Protein AF-A0A6M3IHC0-F1 (afdb_monomer_lite)

InterPro domains:
  IPR011604 PD-(D/E)XK endonuclease-like domain superfamily [G3DSA:3.90.320.10] (6-230)

Foldseek 3Di:
DDDDDDPVVLVVVLVVLQVVVVPDCDDPFAELVCLLADVLLVLCCVPVNDDDDDSVRSVVVSVFVVVLCVVCDPADFDDWFADPRYTAGFRHQDPQATEHEGEDQDEPPDDDDVSVVLNQLQVQVRCCVVPAHADRVPRDGDVDDPQKTKYKYWYFNQCYHVVVSDGTDIDIDIDIDGPVRSVVSVVSSVVLVCLCVVPRVPDPDRDPSDDPNVVPVCLVPPPCLVPHPVNVVPPPPD

Organism: NCBI:txid1070528

pLDDT: mean 81.26, std 14.33, range [40.41, 96.56]

Secondary structure (DSSP, 8-state):
------HHHHHHHHHHHHHHHHT----SSEEHHHHSS-HHHHHHHHHH-PPPPPHHHHHHHHHHHHHHHHHHTTPPPPPPEEETTEEE--SEE-SSSEEEEEEESS-TTSPPPHHHHHHHHHHHHHHHHHH-EE-TTT--EESS--SEEEEEEEEEETT--TTTT--SEEEEEEEEEEHHHHHHHHHHHHHHHHHIIIIITT-SS-----SSGGGS--STT-TTTTT-TTGGGT----

Sequence (238 aa):
MKSIYSDELYQEVLGKMRERLNSGDRAEGIHLSDLSLCLNKYYLRNKHGEQRLGDDEVVLFGFGRTGEVWLRGSFDDAVPVQCEGIWCSVDHFGETMPWEIKVTKMSVNTPVPEHWLVQMMAYCYANWQTYGCREPESGKLTDALGDYCMFANVRMCVMGDYKKMRGITIVPEVLVFEEEEVMDNWMWLQGRKEVLLSGVLPSSVIGDFEGRASTFNQCDKCLYEGFCPASSKGMSKR

Structure (mmCIF, N/CA/C/O backbone):
data_AF-A0A6M3IHC0-F1
#
_entry.id   AF-A0A6M3IHC0-F1
#
loop_
_atom_site.group_PDB
_atom_site.id
_atom_site.type_symbol
_atom_site.label_atom_id
_atom_site.label_alt_id
_atom_site.label_comp_id
_atom_site.label_asym_id
_atom_site.label_entity_id
_atom_site.label_seq_id
_atom_site.pdbx_PDB_ins_code
_atom_site.Cartn_x
_atom_site.Cartn_y
_atom_site.Cartn_z
_atom_site.occupancy
_atom_site.B_iso_or_equiv
_atom_site.auth_seq_id
_atom_site.auth_comp_id
_atom_site.auth_asym_id
_atom_site.auth_atom_id
_atom_site.pdbx_PDB_model_num
ATOM 1 N N . MET A 1 1 ? -12.218 -36.382 -23.780 1.00 59.09 1 MET A N 1
ATOM 2 C CA . MET A 1 1 ? -12.076 -36.069 -22.342 1.00 59.09 1 MET A CA 1
ATOM 3 C C . MET A 1 1 ? -13.289 -35.242 -21.933 1.00 59.09 1 MET A C 1
ATOM 5 O O . MET A 1 1 ? -13.576 -34.280 -22.633 1.00 59.09 1 MET A O 1
ATOM 9 N N . LYS A 1 2 ? -14.055 -35.648 -20.911 1.00 76.25 2 LYS A N 1
ATOM 10 C CA . LYS A 1 2 ? -15.169 -34.844 -20.373 1.00 76.25 2 LYS A CA 1
ATOM 11 C C . LYS A 1 2 ? -14.681 -34.171 -19.091 1.00 76.25 2 LYS A C 1
ATOM 13 O O . LYS A 1 2 ? -14.222 -34.873 -18.199 1.00 76.25 2 LYS A O 1
ATOM 18 N N . SER A 1 3 ? -14.738 -32.843 -19.040 1.00 83.50 3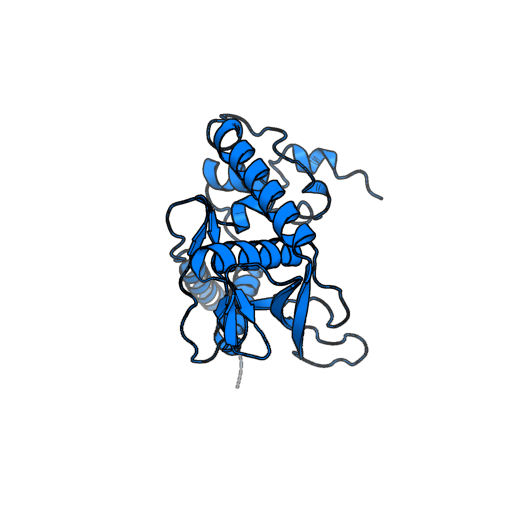 SER A N 1
ATOM 19 C CA . SER A 1 3 ? -14.511 -32.073 -17.813 1.00 83.50 3 SER A CA 1
ATOM 20 C C . SER A 1 3 ? -15.839 -31.950 -17.066 1.00 83.50 3 SER A C 1
ATOM 22 O O . SER A 1 3 ? -16.863 -31.696 -17.702 1.00 83.50 3 SER A O 1
ATOM 24 N N . ILE A 1 4 ? -15.833 -32.168 -15.752 1.00 88.94 4 ILE A N 1
ATOM 25 C CA . ILE A 1 4 ? -16.991 -31.965 -14.874 1.00 88.94 4 ILE A CA 1
ATOM 26 C C . ILE A 1 4 ? -16.558 -30.961 -13.812 1.00 88.94 4 ILE A C 1
ATOM 28 O O . ILE A 1 4 ? -15.537 -31.153 -13.155 1.00 88.94 4 ILE A O 1
ATOM 32 N N . TYR A 1 5 ? -17.325 -29.887 -13.672 1.00 90.19 5 TYR A N 1
ATOM 33 C CA . TYR A 1 5 ? -17.137 -28.922 -12.599 1.00 90.19 5 TYR A CA 1
ATOM 34 C C . TYR A 1 5 ? -17.631 -29.521 -11.270 1.00 90.19 5 TYR A C 1
ATOM 36 O O . TYR A 1 5 ? -18.682 -30.159 -11.236 1.00 90.19 5 TYR A O 1
ATOM 44 N N . SER A 1 6 ? -16.858 -29.342 -10.197 1.00 95.06 6 SER A N 1
ATOM 45 C CA . SER A 1 6 ? -17.156 -29.854 -8.855 1.00 95.06 6 SER A CA 1
ATOM 46 C C . SER A 1 6 ? -17.145 -28.696 -7.861 1.00 95.06 6 SER A C 1
ATOM 48 O O . SER A 1 6 ? -16.091 -28.113 -7.602 1.00 95.06 6 SER A O 1
ATOM 50 N N . ASP A 1 7 ? -18.315 -28.384 -7.301 1.00 93.94 7 ASP A N 1
ATOM 51 C CA . ASP A 1 7 ? -18.458 -27.361 -6.258 1.00 93.94 7 ASP A CA 1
ATOM 52 C C . ASP A 1 7 ? -17.682 -27.722 -4.989 1.00 93.94 7 ASP A C 1
ATOM 54 O O . ASP A 1 7 ? -17.071 -26.857 -4.368 1.00 93.94 7 ASP A O 1
ATOM 58 N N . GLU A 1 8 ? -17.655 -29.007 -4.628 1.00 95.62 8 GLU A N 1
ATOM 59 C CA . GLU A 1 8 ? -16.903 -29.505 -3.472 1.00 95.62 8 GLU A CA 1
ATOM 60 C C . GLU A 1 8 ? -15.404 -29.221 -3.625 1.00 95.62 8 GLU A C 1
ATOM 62 O O . GLU A 1 8 ? -14.789 -28.644 -2.727 1.00 95.62 8 GLU A O 1
ATOM 67 N N . LEU A 1 9 ? -14.831 -29.536 -4.794 1.00 93.69 9 LEU A N 1
ATOM 68 C CA . LEU A 1 9 ? -13.428 -29.245 -5.087 1.00 93.69 9 LEU A CA 1
ATOM 69 C C . LEU A 1 9 ? -13.158 -27.734 -5.127 1.00 93.69 9 LEU A C 1
ATOM 71 O O . LEU A 1 9 ? -12.123 -27.284 -4.637 1.00 93.69 9 LEU A O 1
ATOM 75 N N . TYR A 1 10 ? -14.074 -26.941 -5.691 1.00 92.44 10 TYR A N 1
ATOM 76 C CA . TYR A 1 10 ? -13.945 -25.482 -5.720 1.00 92.44 10 TYR A CA 1
ATOM 77 C C . TYR A 1 10 ? -13.881 -24.895 -4.302 1.00 92.44 10 TYR A C 1
ATOM 79 O O . TYR A 1 10 ? -12.975 -24.116 -3.995 1.00 92.44 10 TYR A O 1
ATOM 87 N N . GLN A 1 11 ? -14.779 -25.324 -3.412 1.00 94.44 11 GLN A N 1
ATOM 88 C CA . GLN A 1 11 ? -14.797 -24.884 -2.016 1.00 94.44 11 GLN A CA 1
ATOM 89 C C . GLN A 1 11 ? -13.572 -25.374 -1.230 1.00 94.44 11 GLN A C 1
ATOM 91 O O . GLN A 1 11 ? -13.034 -24.617 -0.420 1.00 94.44 11 GLN A O 1
ATOM 96 N N . GLU A 1 12 ? -13.068 -26.585 -1.500 1.00 95.06 12 GLU A N 1
ATOM 97 C CA . GLU A 1 12 ? -11.812 -27.073 -0.912 1.00 95.06 12 GLU A CA 1
ATOM 98 C C . GLU A 1 12 ? -10.621 -26.182 -1.307 1.00 95.06 12 GLU A C 1
ATOM 100 O O . GLU A 1 12 ? -9.832 -25.765 -0.453 1.00 95.06 12 GLU A O 1
ATOM 105 N N . VAL A 1 13 ? -10.494 -25.854 -2.598 1.00 92.62 13 VAL A N 1
ATOM 106 C CA . VAL A 1 13 ? -9.417 -24.991 -3.107 1.00 92.62 13 VAL A CA 1
ATOM 107 C C . VAL A 1 13 ? -9.511 -23.592 -2.500 1.00 92.62 13 VAL A C 1
ATOM 109 O O . VAL A 1 13 ? -8.505 -23.074 -2.008 1.00 92.62 13 VAL A O 1
ATOM 112 N N . LEU A 1 14 ? -10.706 -22.996 -2.465 1.00 92.62 14 LEU A N 1
ATOM 113 C CA . LEU A 1 14 ? -10.920 -21.693 -1.832 1.00 92.62 14 LEU A CA 1
ATOM 114 C C . LEU A 1 14 ? -10.614 -21.703 -0.333 1.00 92.62 14 LEU A C 1
ATOM 116 O O . LEU A 1 14 ? -10.057 -20.730 0.174 1.00 92.62 14 LEU A O 1
ATOM 120 N N . GLY A 1 15 ? -10.954 -22.783 0.375 1.00 91.94 15 GLY A N 1
ATOM 121 C CA . GLY A 1 15 ? -10.610 -22.965 1.786 1.00 91.94 15 GLY A CA 1
ATOM 122 C C . GLY A 1 15 ? -9.102 -22.862 2.012 1.00 91.94 15 GLY A C 1
ATOM 123 O O . GLY A 1 15 ? -8.652 -22.032 2.800 1.00 91.94 15 GLY A O 1
ATOM 124 N N . LYS A 1 16 ? -8.313 -23.598 1.219 1.00 91.00 16 LYS A N 1
ATOM 125 C CA . LYS A 1 16 ? -6.840 -23.552 1.279 1.00 91.00 16 LYS A CA 1
ATOM 126 C C . LYS A 1 16 ? -6.273 -22.179 0.912 1.00 91.00 16 LYS A C 1
ATOM 128 O O . LYS A 1 16 ? -5.275 -21.749 1.487 1.00 91.00 16 LYS A O 1
ATOM 133 N N . MET A 1 17 ? -6.882 -21.478 -0.048 1.00 91.38 17 MET A N 1
ATOM 134 C CA . MET A 1 17 ? -6.475 -20.109 -0.390 1.00 91.38 17 MET A CA 1
ATOM 135 C C . MET A 1 17 ? -6.744 -19.139 0.766 1.00 91.38 17 MET A C 1
ATOM 137 O O . MET A 1 17 ? -5.868 -18.344 1.098 1.00 91.38 17 MET A O 1
ATOM 141 N N . ARG A 1 18 ? -7.913 -19.230 1.413 1.00 89.25 18 ARG A N 1
ATOM 142 C CA . ARG A 1 18 ? -8.262 -18.417 2.591 1.00 89.25 18 ARG A CA 1
ATOM 143 C C . ARG A 1 18 ? -7.296 -18.637 3.746 1.00 89.25 18 ARG A C 1
ATOM 145 O O . ARG A 1 18 ? -6.820 -17.665 4.318 1.00 89.25 18 ARG A O 1
ATOM 152 N N . GLU A 1 19 ? -6.986 -19.891 4.067 1.00 87.62 19 GLU A N 1
ATOM 153 C CA . GLU A 1 19 ? -6.035 -20.231 5.133 1.00 87.62 19 GLU A CA 1
ATOM 154 C C . GLU A 1 19 ? -4.671 -19.572 4.905 1.00 87.62 19 GLU A C 1
ATOM 156 O O . GLU A 1 19 ? -4.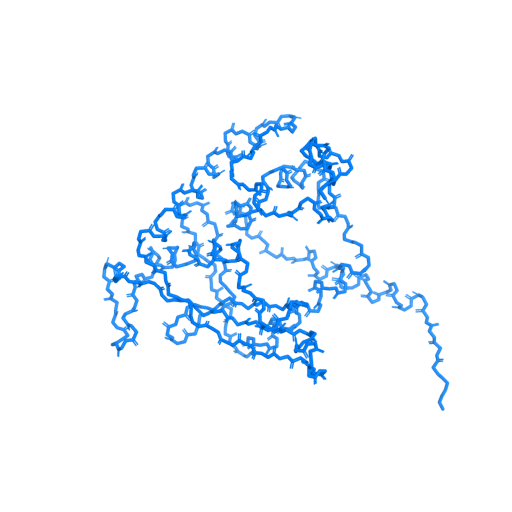136 -18.947 5.815 1.00 87.62 19 GLU A O 1
ATOM 161 N N . ARG A 1 20 ? -4.155 -19.623 3.669 1.00 84.31 20 ARG A N 1
ATOM 162 C CA . ARG A 1 20 ? -2.882 -18.984 3.298 1.00 84.31 20 ARG A CA 1
ATOM 163 C C . ARG A 1 20 ? -2.912 -17.459 3.365 1.00 84.31 20 ARG A C 1
ATOM 165 O O . ARG A 1 20 ? -1.894 -16.853 3.672 1.00 84.31 20 ARG A O 1
ATOM 172 N N . LEU A 1 21 ? -4.043 -16.835 3.036 1.00 82.94 21 LEU A N 1
ATOM 173 C CA . LEU A 1 21 ? -4.191 -15.379 3.142 1.00 82.94 21 LEU A CA 1
ATOM 174 C C . LEU A 1 21 ? -4.280 -14.929 4.606 1.00 82.94 21 LEU A C 1
ATOM 176 O O . LEU A 1 21 ? -3.773 -13.865 4.946 1.00 82.94 21 LEU A O 1
ATOM 180 N N . ASN A 1 22 ? -4.886 -15.748 5.468 1.00 75.44 22 ASN A N 1
ATOM 181 C CA . ASN A 1 22 ? -5.049 -15.450 6.890 1.00 75.44 22 ASN A CA 1
ATOM 182 C C . ASN A 1 22 ? -3.805 -15.775 7.729 1.00 75.44 22 ASN A C 1
ATOM 184 O O . ASN A 1 22 ? -3.665 -15.239 8.823 1.00 75.44 22 ASN A O 1
ATOM 188 N N . SER A 1 23 ? -2.904 -16.636 7.249 1.00 69.69 23 SER A N 1
ATOM 189 C CA . SER A 1 23 ? -1.676 -17.015 7.960 1.00 69.69 23 SER A CA 1
ATOM 190 C C . SER A 1 23 ? -0.553 -15.975 7.855 1.00 69.69 23 SER A C 1
ATOM 192 O O . SER A 1 23 ? 0.601 -16.313 8.096 1.00 69.69 23 SER A O 1
ATOM 194 N N . GLY A 1 24 ? -0.845 -14.750 7.411 1.00 62.34 24 GLY A N 1
ATOM 195 C CA . GLY A 1 24 ? 0.164 -13.707 7.266 1.00 62.34 24 GLY A CA 1
ATOM 196 C C . GLY A 1 24 ? 0.736 -13.295 8.622 1.00 62.34 24 GLY A C 1
ATOM 197 O O . GLY A 1 24 ? 0.003 -12.773 9.461 1.00 62.34 24 GLY A O 1
ATOM 198 N N . ASP A 1 25 ? 2.045 -13.490 8.801 1.00 55.38 25 ASP A N 1
ATOM 199 C CA . ASP A 1 25 ? 2.830 -13.042 9.956 1.00 55.38 25 ASP A CA 1
ATOM 200 C C . ASP A 1 25 ? 2.945 -11.517 9.961 1.00 55.38 25 ASP A C 1
ATOM 202 O O . ASP A 1 25 ? 3.967 -10.912 9.630 1.00 55.38 25 ASP A O 1
ATOM 206 N N . ARG A 1 26 ? 1.847 -10.854 10.301 1.00 69.00 26 ARG A N 1
ATOM 207 C CA . ARG A 1 26 ? 1.859 -9.422 10.526 1.00 69.00 26 ARG A CA 1
ATOM 208 C C . ARG A 1 26 ? 2.487 -9.172 11.893 1.00 69.00 26 ARG A C 1
ATOM 210 O O . ARG A 1 26 ? 1.859 -9.445 12.911 1.00 69.00 26 ARG A O 1
ATOM 217 N N . ALA A 1 27 ? 3.723 -8.670 11.904 1.00 61.06 27 ALA A N 1
ATOM 218 C CA . ALA A 1 27 ? 4.427 -8.304 13.133 1.00 61.06 27 ALA A CA 1
ATOM 219 C C . ALA A 1 27 ? 3.542 -7.450 14.060 1.00 61.06 27 ALA A C 1
ATOM 221 O O . ALA A 1 27 ? 2.764 -6.616 13.586 1.00 61.06 27 ALA A O 1
ATOM 222 N N . GLU A 1 28 ? 3.666 -7.638 15.374 1.00 79.56 28 GLU A N 1
ATOM 223 C CA . GLU A 1 28 ? 2.951 -6.813 16.350 1.00 79.56 28 GLU A CA 1
ATOM 224 C C . GLU A 1 28 ? 3.317 -5.327 16.173 1.00 79.56 28 GLU A C 1
ATOM 226 O O . GLU A 1 28 ? 4.492 -4.953 16.132 1.00 79.56 28 GLU A O 1
ATOM 231 N N . GLY A 1 29 ? 2.304 -4.462 16.063 1.00 88.69 29 GLY A N 1
ATOM 232 C CA . GLY A 1 29 ? 2.477 -3.011 15.968 1.00 88.69 29 GLY A CA 1
ATOM 233 C C . GLY A 1 29 ? 1.613 -2.348 14.896 1.00 88.69 29 GLY A C 1
ATOM 234 O O . GLY A 1 29 ? 0.745 -2.972 14.289 1.00 88.69 29 GLY A O 1
ATOM 235 N N . ILE A 1 30 ? 1.850 -1.052 14.683 1.00 93.50 30 ILE A N 1
ATOM 236 C CA . ILE A 1 30 ? 1.163 -0.244 13.668 1.00 93.50 30 ILE A CA 1
ATOM 237 C C . ILE A 1 30 ? 1.934 -0.382 12.360 1.00 93.50 30 ILE A C 1
ATOM 239 O O . ILE A 1 30 ? 3.102 -0.003 12.301 1.00 93.50 30 ILE A O 1
ATOM 243 N N . HIS A 1 31 ? 1.301 -0.900 11.311 1.00 93.75 31 HIS A N 1
ATOM 244 C CA . HIS A 1 31 ? 1.931 -0.958 9.991 1.00 93.75 31 HIS A CA 1
ATOM 245 C C . HIS A 1 31 ? 1.562 0.267 9.174 1.00 93.75 31 HIS A C 1
ATOM 247 O O . HIS A 1 31 ? 0.486 0.839 9.336 1.00 93.75 31 HIS A O 1
ATOM 253 N N . LEU A 1 32 ? 2.411 0.619 8.217 1.00 94.25 32 LEU A N 1
ATOM 254 C CA . LEU A 1 32 ? 2.159 1.716 7.291 1.00 94.25 32 LEU A CA 1
ATOM 255 C C . LEU A 1 32 ? 0.779 1.625 6.619 1.00 94.25 32 LEU A C 1
ATOM 257 O O . LEU A 1 32 ? 0.080 2.629 6.510 1.00 94.25 32 LEU A O 1
ATOM 261 N N . SER A 1 33 ? 0.361 0.425 6.209 1.00 90.50 33 SER A N 1
ATOM 262 C CA . SER A 1 33 ? -0.936 0.197 5.558 1.00 90.50 33 SER A CA 1
ATOM 263 C C . SER A 1 33 ? -2.142 0.469 6.467 1.00 90.50 33 SER A C 1
ATOM 265 O O . SER A 1 33 ? -3.247 0.680 5.968 1.00 90.50 33 SER A O 1
ATOM 267 N N . ASP A 1 34 ? -1.953 0.514 7.789 1.00 90.31 34 ASP A N 1
ATOM 268 C CA . ASP A 1 34 ? -2.989 0.954 8.729 1.00 90.31 34 ASP A CA 1
ATOM 269 C C . ASP A 1 34 ? -3.206 2.458 8.683 1.00 90.31 34 ASP A C 1
ATOM 271 O O . ASP A 1 34 ? -4.315 2.933 8.922 1.00 90.31 34 ASP A O 1
ATOM 275 N N . LEU A 1 35 ? -2.144 3.197 8.371 1.00 92.12 35 LEU A N 1
ATOM 276 C CA . LEU A 1 35 ? -2.123 4.650 8.374 1.00 92.12 35 LEU A CA 1
ATOM 277 C C . LEU A 1 35 ? -2.405 5.217 6.984 1.00 92.12 35 LEU A C 1
ATOM 279 O O . LEU A 1 35 ? -3.121 6.205 6.879 1.00 92.12 35 LEU A O 1
ATOM 283 N N . SER A 1 36 ? -1.920 4.592 5.911 1.00 89.81 36 SER A N 1
ATOM 284 C CA . SER A 1 36 ? -2.154 5.066 4.538 1.00 89.81 36 SER A CA 1
ATOM 285 C C . SER A 1 36 ? -3.580 4.805 4.030 1.00 89.81 36 SER A C 1
ATOM 287 O O . SER A 1 36 ? -3.998 5.368 3.017 1.00 89.81 36 SER A O 1
ATOM 289 N N . LEU A 1 37 ? -4.356 3.980 4.741 1.00 86.81 37 LEU A N 1
ATOM 290 C CA . LEU A 1 37 ? -5.750 3.658 4.434 1.00 86.81 37 LEU A CA 1
ATOM 291 C C . LEU A 1 37 ? -6.725 4.282 5.449 1.00 86.81 37 LEU A C 1
ATOM 293 O O . LEU A 1 37 ? -6.340 4.998 6.371 1.00 86.81 37 LEU A O 1
ATOM 297 N N . CYS A 1 38 ? -8.023 4.034 5.268 1.00 87.25 38 CYS A N 1
ATOM 298 C CA . CYS A 1 38 ? -9.098 4.505 6.142 1.00 87.25 38 CYS A CA 1
ATOM 299 C C . CYS A 1 38 ? -8.941 4.038 7.612 1.00 87.25 38 CYS A C 1
ATOM 301 O O . CYS A 1 38 ? -9.023 2.842 7.908 1.00 87.25 38 CYS A O 1
ATOM 303 N N . LEU A 1 39 ? -8.818 4.980 8.562 1.00 89.75 39 LEU A N 1
ATOM 304 C CA . LEU A 1 39 ? -8.729 4.668 10.001 1.00 89.75 39 LEU A CA 1
ATOM 305 C C . LEU A 1 39 ? -10.030 4.073 10.563 1.00 89.75 39 LEU A C 1
ATOM 307 O O . LEU A 1 39 ? -9.986 3.266 11.489 1.00 89.75 39 LEU A O 1
ATOM 311 N N . ASN A 1 40 ? -11.188 4.391 9.974 1.00 87.56 40 ASN A N 1
ATOM 312 C CA . ASN A 1 40 ? -12.447 3.726 10.324 1.00 87.56 40 ASN A CA 1
ATOM 313 C C . ASN A 1 40 ? -12.426 2.245 9.928 1.00 87.56 40 ASN A C 1
ATOM 315 O O . ASN A 1 40 ? -12.906 1.396 10.675 1.00 87.56 40 ASN A O 1
ATOM 319 N N . LYS A 1 41 ? -11.815 1.905 8.787 1.00 85.44 41 LYS A N 1
ATOM 320 C CA . LYS A 1 41 ? -11.618 0.506 8.390 1.00 85.44 41 LYS A CA 1
ATOM 321 C C . LYS A 1 41 ? -10.691 -0.213 9.370 1.00 85.44 41 LYS A C 1
ATOM 323 O O . LYS A 1 41 ? -10.988 -1.342 9.754 1.00 85.44 41 LYS A O 1
ATOM 328 N N . TYR A 1 42 ? -9.618 0.448 9.814 1.00 88.62 42 TYR A N 1
ATOM 329 C CA . TYR A 1 42 ? -8.755 -0.085 10.870 1.00 88.62 42 TYR A CA 1
ATOM 330 C C . TYR A 1 42 ? -9.544 -0.350 12.159 1.00 88.62 42 TYR A C 1
ATOM 332 O O . TYR A 1 42 ? -9.490 -1.459 12.691 1.00 88.62 42 TYR A O 1
ATOM 340 N N . TYR A 1 43 ? -10.313 0.641 12.627 1.00 89.38 43 TYR A N 1
ATOM 341 C CA . TYR A 1 43 ? -11.164 0.525 13.812 1.00 89.38 43 TYR A CA 1
ATOM 342 C C . TYR A 1 43 ? -12.073 -0.702 13.733 1.00 89.38 43 TYR A C 1
ATOM 344 O O . TYR A 1 43 ? -12.080 -1.533 14.639 1.00 89.38 43 TYR A O 1
ATOM 352 N N . LEU A 1 44 ? -12.818 -0.831 12.633 1.00 87.06 44 LEU A N 1
ATOM 353 C CA . LEU A 1 44 ? -13.812 -1.886 12.464 1.00 87.06 44 LEU A CA 1
ATOM 354 C C . LEU A 1 44 ? -13.163 -3.268 12.375 1.00 87.06 44 LEU A C 1
ATOM 356 O O . LEU A 1 44 ? -13.661 -4.192 13.014 1.00 87.06 44 LEU A O 1
ATOM 360 N N . ARG A 1 45 ? -12.020 -3.397 11.688 1.00 86.62 45 ARG A N 1
ATOM 361 C CA . ARG A 1 45 ? -11.237 -4.642 11.679 1.00 86.62 45 ARG A CA 1
ATOM 362 C C . ARG A 1 45 ? -10.752 -5.010 13.081 1.00 86.62 45 ARG A C 1
ATOM 364 O O . ARG A 1 45 ? -10.836 -6.165 13.475 1.00 86.62 45 ARG A O 1
ATOM 371 N N . ASN A 1 46 ? -10.274 -4.035 13.852 1.00 85.69 46 ASN A N 1
ATOM 372 C CA . ASN A 1 46 ? -9.786 -4.280 15.208 1.00 85.69 46 ASN A CA 1
ATOM 373 C C . ASN A 1 46 ? -10.918 -4.642 16.190 1.00 85.69 46 ASN A C 1
ATOM 375 O O . ASN A 1 46 ? -10.724 -5.464 17.078 1.00 85.69 46 ASN A O 1
ATOM 379 N N . LYS A 1 47 ? -12.108 -4.041 16.047 1.00 86.12 47 LYS A N 1
ATOM 380 C CA . LYS A 1 47 ? -13.253 -4.290 16.943 1.00 86.12 47 LYS A CA 1
ATOM 381 C C . LYS A 1 47 ? -14.060 -5.534 16.589 1.00 86.12 47 LYS A C 1
ATOM 383 O O . LYS A 1 47 ? -14.564 -6.196 17.491 1.00 86.12 47 LYS A O 1
ATOM 388 N N . HIS A 1 48 ? -14.224 -5.825 15.302 1.00 84.19 48 HIS A N 1
ATOM 389 C CA . HIS A 1 48 ? -15.112 -6.886 14.820 1.00 84.19 48 HIS A CA 1
ATOM 390 C C . HIS A 1 48 ? -14.366 -8.054 14.167 1.00 84.19 48 HIS A C 1
ATOM 392 O O . HIS A 1 48 ? -15.005 -9.009 13.731 1.00 84.19 48 HIS A O 1
ATOM 398 N N . GLY A 1 49 ? -13.034 -7.991 14.120 1.00 82.00 49 GLY A N 1
ATOM 399 C CA . GLY A 1 49 ? -12.200 -8.931 13.382 1.00 82.00 49 GLY A CA 1
ATOM 400 C C . GLY A 1 49 ? -12.147 -8.619 11.886 1.00 82.00 49 GLY A C 1
ATOM 401 O O . GLY A 1 49 ? -12.870 -7.766 11.366 1.00 82.00 49 GLY A O 1
ATOM 402 N N . GLU A 1 50 ? -11.268 -9.328 11.182 1.00 77.38 50 GLU A N 1
ATOM 403 C CA . GLU A 1 50 ? -11.225 -9.318 9.721 1.00 77.38 50 GLU A CA 1
ATOM 404 C C . GLU A 1 50 ? -12.560 -9.853 9.180 1.00 77.38 50 GLU A C 1
ATOM 406 O O . GLU A 1 50 ? -12.953 -10.987 9.469 1.00 77.38 50 GLU A O 1
ATOM 411 N N . GLN A 1 51 ? -13.283 -9.040 8.405 1.00 75.44 51 GLN A N 1
ATOM 412 C CA . GLN A 1 51 ? -14.442 -9.546 7.675 1.00 75.44 51 GLN A CA 1
ATOM 413 C C . GLN A 1 51 ? -13.986 -10.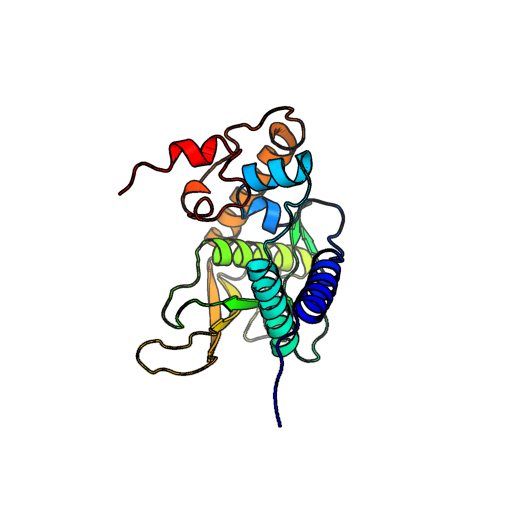640 6.714 1.00 75.44 51 GLN A C 1
ATOM 415 O O . GLN A 1 51 ? -12.956 -10.521 6.047 1.00 75.44 51 GLN A O 1
ATOM 420 N N . ARG A 1 52 ? -14.767 -11.717 6.641 1.00 79.25 52 ARG A N 1
ATOM 421 C CA . ARG A 1 52 ? -14.476 -12.826 5.737 1.00 79.25 52 ARG A CA 1
ATOM 422 C C . ARG A 1 52 ? -14.519 -12.316 4.298 1.00 79.25 52 ARG A C 1
ATOM 424 O O . ARG A 1 52 ? -15.581 -11.924 3.824 1.00 79.25 52 ARG A O 1
ATOM 431 N N . LEU A 1 53 ? -13.380 -12.391 3.611 1.00 82.31 53 LEU A N 1
ATOM 432 C CA . LEU A 1 53 ? -13.286 -12.109 2.180 1.00 82.31 53 LEU A CA 1
ATOM 433 C C . LEU A 1 53 ? -14.282 -12.976 1.400 1.00 82.31 53 LEU A C 1
ATOM 435 O O . LEU A 1 53 ? -14.372 -14.193 1.631 1.00 82.31 53 LEU A O 1
ATOM 439 N N . GLY A 1 54 ? -14.996 -12.360 0.460 1.00 87.12 54 GLY A N 1
ATOM 440 C CA . GLY A 1 54 ? -15.817 -13.068 -0.518 1.00 87.12 54 GLY A CA 1
ATOM 441 C C . GLY A 1 54 ? -14.969 -13.993 -1.396 1.00 87.12 54 GLY A C 1
ATOM 442 O O . GLY A 1 54 ? -13.756 -13.821 -1.505 1.00 87.12 54 GLY A O 1
ATOM 443 N N . ASP A 1 55 ? -15.590 -14.995 -2.019 1.00 90.19 55 ASP A N 1
ATOM 444 C CA . ASP A 1 55 ? -14.873 -15.986 -2.840 1.00 90.19 55 ASP A CA 1
ATOM 445 C C . ASP A 1 55 ? -14.066 -15.314 -3.974 1.00 90.19 55 ASP A C 1
ATOM 447 O O . ASP A 1 55 ? -12.884 -15.610 -4.154 1.00 90.19 55 ASP A O 1
ATOM 451 N N . ASP A 1 56 ? -14.651 -14.323 -4.654 1.00 86.94 56 ASP A N 1
ATOM 452 C CA . ASP A 1 56 ? -13.963 -13.536 -5.688 1.00 86.94 56 ASP A CA 1
ATOM 453 C C . ASP A 1 56 ? -12.755 -12.768 -5.139 1.00 86.94 56 ASP A C 1
ATOM 455 O O . ASP A 1 56 ? -11.711 -12.689 -5.787 1.00 86.94 56 ASP A O 1
ATOM 459 N N . GLU A 1 57 ? -12.865 -12.208 -3.935 1.00 85.81 57 GLU A N 1
ATOM 460 C CA . GLU A 1 57 ? -11.773 -11.466 -3.306 1.00 85.81 57 GLU A CA 1
ATOM 461 C C . GLU A 1 57 ? -10.623 -12.400 -2.943 1.00 85.81 57 GLU A C 1
ATOM 463 O O . GLU A 1 57 ? -9.472 -12.076 -3.220 1.00 85.81 57 GLU A O 1
ATOM 468 N N . VAL A 1 58 ? -10.918 -13.587 -2.407 1.00 89.44 58 VAL A N 1
ATOM 469 C CA . VAL A 1 58 ? -9.907 -14.616 -2.116 1.00 89.44 58 VAL A CA 1
ATOM 470 C C . VAL A 1 58 ? -9.117 -14.968 -3.372 1.00 89.44 58 VAL A C 1
ATOM 472 O O . VAL A 1 58 ? -7.886 -15.026 -3.334 1.00 89.44 58 VAL A O 1
ATOM 475 N N . VAL A 1 59 ? -9.806 -15.164 -4.499 1.00 89.38 59 VAL A N 1
ATOM 476 C CA . VAL A 1 59 ? -9.152 -15.447 -5.781 1.00 89.38 59 VAL A CA 1
ATOM 477 C C . VAL A 1 59 ? -8.281 -14.271 -6.221 1.00 89.38 59 VAL A C 1
ATOM 479 O O . VAL A 1 59 ? -7.145 -14.478 -6.647 1.00 89.38 59 VAL A O 1
ATOM 482 N N . LEU A 1 60 ? -8.772 -13.037 -6.087 1.00 86.88 60 LEU A N 1
ATOM 483 C CA . LEU A 1 60 ? -8.031 -11.839 -6.482 1.00 86.88 60 LEU A CA 1
ATOM 484 C C . LEU A 1 60 ? -6.788 -11.597 -5.628 1.00 86.88 60 LEU A C 1
ATOM 486 O O . LEU A 1 60 ? -5.718 -11.346 -6.183 1.00 86.88 60 LEU A O 1
ATOM 490 N N . PHE A 1 61 ? -6.902 -11.713 -4.306 1.00 87.25 61 PHE A N 1
ATOM 491 C CA . PHE A 1 61 ? -5.766 -11.605 -3.395 1.00 87.25 61 PHE A CA 1
ATOM 492 C C . PHE A 1 61 ? -4.752 -12.726 -3.632 1.00 87.25 61 PHE A C 1
ATOM 494 O O . PHE A 1 61 ? -3.555 -12.459 -3.718 1.00 87.25 61 PHE A O 1
ATOM 501 N N . GLY A 1 62 ? -5.215 -13.966 -3.821 1.00 90.00 62 GLY A N 1
ATOM 502 C CA . GLY A 1 62 ? -4.341 -15.096 -4.135 1.00 90.00 62 GLY A CA 1
ATOM 503 C C . GLY A 1 62 ? -3.593 -14.915 -5.458 1.00 90.00 62 GLY A C 1
ATOM 504 O O . GLY A 1 62 ? -2.395 -15.200 -5.539 1.00 90.00 62 GLY A O 1
ATOM 505 N N . PHE A 1 63 ? -4.267 -14.386 -6.483 1.00 90.00 63 PHE A N 1
ATOM 506 C CA . PHE A 1 63 ? -3.636 -14.044 -7.756 1.00 90.00 63 PHE A CA 1
ATOM 507 C C . PHE A 1 63 ? -2.595 -12.933 -7.584 1.00 90.00 63 PHE A C 1
ATOM 509 O O . PHE A 1 63 ? -1.486 -13.051 -8.103 1.00 90.00 63 PHE A O 1
ATOM 516 N N . GLY A 1 64 ? -2.926 -11.888 -6.820 1.00 89.88 64 GLY A N 1
ATOM 517 C CA . GLY A 1 64 ? -2.001 -10.801 -6.519 1.00 89.88 64 GLY A CA 1
ATOM 518 C C . GLY A 1 64 ? -0.733 -11.295 -5.829 1.00 89.88 64 GLY A C 1
ATOM 519 O O . GLY A 1 64 ? 0.365 -11.047 -6.318 1.00 89.88 64 GLY A O 1
ATOM 520 N N . ARG A 1 65 ? -0.887 -12.099 -4.772 1.00 89.06 65 ARG A N 1
ATOM 521 C CA . ARG A 1 65 ? 0.236 -12.683 -4.029 1.00 89.06 65 ARG A CA 1
ATOM 522 C C . ARG A 1 65 ? 1.093 -13.610 -4.890 1.00 89.06 65 ARG A C 1
ATOM 524 O O . ARG A 1 65 ? 2.313 -13.591 -4.799 1.00 89.06 65 ARG A O 1
ATOM 531 N N . THR A 1 66 ? 0.467 -14.414 -5.749 1.00 90.00 66 THR A N 1
ATOM 532 C CA . THR A 1 66 ? 1.199 -15.308 -6.661 1.00 90.00 66 THR A CA 1
ATOM 533 C C . THR A 1 66 ? 2.007 -14.513 -7.687 1.00 90.00 66 THR A C 1
ATOM 535 O O . THR A 1 66 ? 3.158 -14.850 -7.949 1.00 90.00 66 THR A O 1
ATOM 538 N N . GLY A 1 67 ? 1.421 -13.457 -8.259 1.00 90.62 67 GLY A N 1
ATOM 539 C CA . GLY A 1 67 ? 2.121 -12.585 -9.202 1.00 90.62 67 GLY A CA 1
ATOM 540 C C . GLY A 1 67 ? 3.278 -11.828 -8.549 1.00 90.62 67 GLY A C 1
ATOM 541 O O . GLY A 1 67 ? 4.346 -11.749 -9.145 1.00 90.62 67 GLY A O 1
ATOM 542 N N . GLU A 1 68 ? 3.102 -11.347 -7.316 1.00 90.12 68 GLU A N 1
ATOM 543 C CA . GLU A 1 68 ? 4.166 -10.726 -6.516 1.00 90.12 68 GLU A CA 1
ATOM 544 C C . GLU A 1 68 ? 5.348 -11.686 -6.313 1.00 90.12 68 GLU A C 1
ATOM 546 O O . GLU A 1 68 ? 6.468 -11.368 -6.707 1.00 90.12 68 GLU A O 1
ATOM 551 N N . VAL A 1 69 ? 5.090 -12.898 -5.803 1.00 89.12 69 VAL A N 1
ATOM 552 C CA . VAL A 1 69 ? 6.122 -13.932 -5.601 1.00 89.12 69 VAL A CA 1
ATOM 553 C C . VAL A 1 69 ? 6.824 -14.285 -6.914 1.00 89.12 69 VAL A C 1
ATOM 555 O O . VAL A 1 69 ? 8.041 -14.450 -6.941 1.00 89.12 69 VAL A O 1
ATOM 558 N N . TRP A 1 70 ? 6.078 -14.383 -8.018 1.00 89.88 70 TRP A N 1
ATOM 559 C CA . TRP A 1 70 ? 6.655 -14.682 -9.327 1.00 89.88 70 TRP A CA 1
ATOM 560 C C . TRP A 1 70 ? 7.573 -13.563 -9.838 1.00 89.88 70 TRP A C 1
ATOM 562 O O . TRP A 1 70 ? 8.661 -13.856 -10.329 1.00 89.88 70 TRP A O 1
ATOM 572 N N . LEU A 1 71 ? 7.167 -12.297 -9.699 1.00 88.75 71 LEU A N 1
ATOM 573 C CA . LEU A 1 71 ? 7.960 -11.137 -10.129 1.00 88.75 71 LEU A CA 1
ATOM 574 C C . LEU A 1 71 ? 9.197 -10.921 -9.265 1.00 88.75 71 LEU A C 1
ATOM 576 O O . LEU A 1 71 ? 10.249 -10.551 -9.780 1.00 88.75 71 LEU A O 1
ATOM 580 N N . ARG A 1 72 ? 9.075 -11.182 -7.965 1.00 86.62 72 ARG A N 1
ATOM 581 C CA . ARG A 1 72 ? 10.196 -11.162 -7.030 1.00 86.62 72 ARG A CA 1
ATOM 582 C C . ARG A 1 72 ? 11.191 -12.297 -7.290 1.00 86.62 72 ARG A C 1
ATOM 584 O O . ARG A 1 72 ? 12.345 -12.200 -6.901 1.00 86.62 72 ARG A O 1
ATOM 591 N N . GLY A 1 73 ? 10.790 -13.375 -7.961 1.00 85.56 73 GLY A N 1
ATOM 592 C CA . GLY A 1 73 ? 11.703 -14.455 -8.332 1.00 85.56 73 GLY A CA 1
ATOM 593 C C . GLY A 1 73 ? 12.403 -15.086 -7.121 1.00 85.56 73 GLY A C 1
ATOM 594 O O . GLY A 1 73 ? 11.767 -15.402 -6.120 1.00 85.56 73 GLY A O 1
ATOM 595 N N . SER A 1 74 ? 13.715 -15.304 -7.232 1.00 80.19 74 SER A N 1
ATOM 596 C CA . SER A 1 74 ? 14.552 -15.912 -6.186 1.00 80.19 74 SER A CA 1
ATOM 597 C C . SER A 1 74 ? 15.227 -14.894 -5.265 1.00 80.19 74 SER A C 1
ATOM 599 O O . SER A 1 74 ? 16.204 -15.242 -4.606 1.00 80.19 74 SER A O 1
ATOM 601 N N . PHE A 1 75 ? 14.786 -13.637 -5.275 1.00 75.31 75 PHE A N 1
ATOM 602 C CA . PHE A 1 75 ? 15.358 -12.631 -4.397 1.00 75.31 75 PHE A CA 1
ATOM 603 C C . PHE A 1 75 ? 14.901 -12.826 -2.949 1.00 75.31 75 PHE A C 1
ATOM 605 O O . PHE A 1 75 ? 13.768 -13.250 -2.702 1.00 75.31 75 PHE A O 1
ATOM 612 N N . ASP A 1 76 ? 15.783 -12.488 -2.007 1.00 77.81 76 ASP A N 1
ATOM 613 C CA . ASP A 1 76 ? 15.461 -12.505 -0.584 1.00 77.81 76 ASP A CA 1
ATOM 614 C C . ASP A 1 76 ? 14.331 -11.514 -0.272 1.00 77.81 76 ASP A C 1
ATOM 616 O O . ASP A 1 76 ? 14.213 -10.443 -0.887 1.00 77.81 76 ASP A O 1
ATOM 620 N N . ASP A 1 77 ? 13.500 -11.891 0.700 1.00 76.19 77 ASP A N 1
ATOM 621 C CA . ASP A 1 77 ? 12.489 -11.002 1.257 1.00 76.19 77 ASP A CA 1
ATOM 622 C C . ASP A 1 77 ? 13.174 -9.766 1.849 1.00 76.19 77 ASP A C 1
ATOM 624 O O . ASP A 1 77 ? 14.160 -9.863 2.587 1.00 76.19 77 ASP A O 1
ATOM 628 N N . ALA A 1 78 ? 12.633 -8.588 1.545 1.00 82.69 78 ALA A N 1
ATOM 629 C CA . ALA A 1 78 ? 13.044 -7.379 2.234 1.00 82.69 78 ALA A CA 1
ATOM 630 C C . ALA A 1 78 ? 12.716 -7.512 3.727 1.00 82.69 78 ALA A C 1
ATOM 632 O O . ALA A 1 78 ? 11.598 -7.860 4.111 1.00 82.69 78 ALA A O 1
ATOM 633 N N . VAL A 1 79 ? 13.699 -7.222 4.578 1.00 86.12 79 VAL A N 1
ATOM 634 C CA . VAL A 1 79 ? 13.494 -7.231 6.027 1.00 86.12 79 VAL A CA 1
ATOM 635 C C . VAL A 1 79 ? 12.615 -6.031 6.395 1.00 86.12 79 VAL A C 1
ATOM 637 O O . VAL A 1 79 ? 12.973 -4.903 6.047 1.00 86.12 79 VAL A O 1
ATOM 640 N N . PRO A 1 80 ? 11.481 -6.232 7.093 1.00 90.94 80 PRO A N 1
ATOM 641 C CA . PRO A 1 80 ? 10.678 -5.124 7.588 1.00 90.94 80 PRO A CA 1
ATOM 642 C C . PRO A 1 80 ? 11.497 -4.182 8.471 1.00 90.94 80 PRO A C 1
ATOM 644 O O . PRO A 1 80 ? 12.244 -4.628 9.343 1.00 90.94 80 PRO A O 1
ATOM 647 N N . VAL A 1 81 ? 11.305 -2.879 8.289 1.00 91.12 81 VAL A N 1
ATOM 648 C CA . VAL A 1 81 ? 11.940 -1.841 9.106 1.00 91.12 81 VAL A CA 1
ATOM 649 C C . VAL A 1 81 ? 10.910 -1.187 10.014 1.00 91.12 81 VAL A C 1
ATOM 651 O O . VAL A 1 81 ? 9.762 -0.973 9.619 1.00 91.12 81 VAL A O 1
ATOM 654 N N . GLN A 1 82 ? 11.317 -0.855 11.237 1.00 94.31 82 GLN A N 1
ATOM 655 C CA . GLN A 1 82 ? 10.509 -0.051 12.146 1.00 94.31 82 GLN A CA 1
ATOM 656 C C . GLN A 1 82 ? 11.107 1.350 12.230 1.00 94.31 82 GLN A C 1
ATOM 658 O O . GLN A 1 82 ? 12.217 1.525 12.725 1.00 94.31 82 GLN A O 1
ATOM 663 N N . CYS A 1 83 ? 10.354 2.350 11.784 1.00 94.38 83 CYS A N 1
ATOM 664 C CA . CYS A 1 83 ? 10.755 3.749 11.853 1.00 94.38 83 CYS A CA 1
ATOM 665 C C . CYS A 1 83 ? 9.731 4.514 12.692 1.00 94.38 83 CYS A C 1
ATOM 667 O O . CYS A 1 83 ? 8.537 4.494 12.396 1.00 94.38 83 CYS A O 1
ATOM 669 N N . GLU A 1 84 ? 10.184 5.118 13.794 1.00 95.62 84 GLU A N 1
ATOM 670 C CA . GLU A 1 84 ? 9.342 5.897 14.716 1.00 95.62 84 GLU A CA 1
ATOM 671 C C . GLU A 1 84 ? 8.054 5.161 15.148 1.00 95.62 84 GLU A C 1
ATOM 673 O O . GLU A 1 84 ? 6.978 5.748 15.281 1.00 95.62 84 GLU A O 1
ATOM 678 N N . GLY A 1 85 ? 8.143 3.845 15.360 1.00 94.94 85 GLY A N 1
ATOM 679 C CA . GLY A 1 85 ? 7.015 3.003 15.773 1.00 94.94 85 GLY A CA 1
ATOM 680 C C . GLY A 1 85 ? 6.026 2.625 14.662 1.00 94.94 85 GLY A C 1
ATOM 681 O O . GLY A 1 85 ? 4.978 2.062 14.976 1.00 94.94 85 GLY A O 1
ATOM 682 N N . ILE A 1 86 ? 6.336 2.908 13.393 1.00 96.06 86 ILE A N 1
ATOM 683 C CA . ILE A 1 86 ? 5.587 2.438 12.219 1.00 96.06 86 ILE A CA 1
ATOM 684 C C . ILE A 1 86 ? 6.391 1.325 11.541 1.00 96.06 86 ILE A C 1
ATOM 686 O O . ILE A 1 86 ? 7.561 1.512 11.205 1.00 96.06 86 ILE A O 1
ATOM 690 N N . TRP A 1 87 ? 5.764 0.166 11.338 1.00 95.50 87 TRP A N 1
ATOM 691 C CA . TRP A 1 87 ? 6.331 -0.938 10.567 1.00 95.50 87 TRP A CA 1
ATOM 692 C C . TRP A 1 87 ? 6.134 -0.713 9.068 1.00 95.50 87 TRP A C 1
ATOM 694 O O . TRP A 1 87 ? 5.008 -0.535 8.591 1.00 95.50 87 TRP A O 1
ATOM 704 N N . CYS A 1 88 ? 7.237 -0.761 8.332 1.00 93.69 88 CYS A N 1
ATOM 705 C CA . CYS A 1 88 ? 7.299 -0.623 6.886 1.00 93.69 88 CYS A CA 1
ATOM 706 C C . CYS A 1 88 ? 7.883 -1.901 6.277 1.00 93.69 88 CYS A C 1
ATOM 708 O O . CYS A 1 88 ? 8.919 -2.395 6.720 1.00 93.69 88 CYS A O 1
ATOM 710 N N . SER A 1 89 ? 7.225 -2.443 5.256 1.00 92.31 89 SER A N 1
ATOM 711 C CA . SER A 1 89 ? 7.636 -3.684 4.592 1.00 92.31 89 SER A CA 1
ATOM 712 C C . SER A 1 89 ? 7.553 -3.483 3.089 1.00 92.31 89 SER A C 1
ATOM 714 O O . SER A 1 89 ? 6.478 -3.563 2.502 1.00 92.31 89 SER A O 1
ATOM 716 N N . VAL A 1 90 ? 8.692 -3.140 2.499 1.00 91.62 90 VAL A N 1
ATOM 717 C CA . VAL A 1 90 ? 8.865 -3.100 1.044 1.00 91.62 90 VAL A CA 1
ATOM 718 C C . VAL A 1 90 ? 8.797 -4.535 0.514 1.00 91.62 90 VAL A C 1
ATOM 720 O O . VAL A 1 90 ? 9.187 -5.452 1.231 1.00 91.62 90 VAL A O 1
ATOM 723 N N . ASP A 1 91 ? 8.338 -4.753 -0.717 1.00 90.38 91 ASP A N 1
ATOM 724 C CA . ASP A 1 91 ? 8.285 -6.109 -1.281 1.00 90.38 91 ASP A CA 1
ATOM 725 C C . ASP A 1 91 ? 9.685 -6.681 -1.577 1.00 90.38 91 ASP A C 1
ATOM 727 O O . ASP A 1 91 ? 9.924 -7.880 -1.405 1.00 90.38 91 ASP A O 1
ATOM 731 N N . HIS A 1 92 ? 10.621 -5.836 -2.027 1.00 87.81 92 HIS A N 1
ATOM 732 C CA . HIS A 1 92 ? 11.993 -6.234 -2.348 1.00 87.81 92 HIS A CA 1
ATOM 733 C C . HIS A 1 92 ? 12.993 -5.057 -2.313 1.00 87.81 92 HIS A C 1
ATOM 735 O O . HIS A 1 92 ? 12.633 -3.915 -2.588 1.00 87.81 92 HIS A O 1
ATOM 741 N N . PHE A 1 93 ? 14.271 -5.332 -2.030 1.00 82.44 93 PHE A N 1
ATOM 742 C CA . PHE A 1 93 ? 15.377 -4.393 -2.259 1.00 82.44 93 PHE A CA 1
ATOM 743 C C . PHE A 1 93 ? 16.185 -4.814 -3.477 1.00 82.44 93 PHE A C 1
ATOM 745 O O . PHE A 1 93 ? 16.986 -5.746 -3.393 1.00 82.44 93 PHE A O 1
ATOM 752 N N . GLY A 1 94 ? 16.011 -4.093 -4.585 1.00 75.50 94 GLY A N 1
ATOM 753 C CA . GLY A 1 94 ? 16.915 -4.232 -5.717 1.00 75.50 94 GLY A CA 1
ATOM 754 C C . GLY A 1 94 ? 18.315 -3.716 -5.380 1.00 75.50 94 GLY A C 1
ATOM 755 O O . GLY A 1 94 ? 18.538 -3.079 -4.350 1.00 75.50 94 GLY A O 1
ATOM 756 N N . GLU A 1 95 ? 19.266 -3.934 -6.288 1.00 74.56 95 GLU A N 1
ATOM 757 C CA . GLU A 1 95 ? 20.662 -3.502 -6.101 1.00 74.56 95 GLU A CA 1
ATOM 758 C C . GLU A 1 95 ? 20.803 -1.986 -5.881 1.00 74.56 95 GLU A C 1
ATOM 760 O O . GLU A 1 95 ? 21.719 -1.537 -5.191 1.00 74.56 95 GLU A O 1
ATOM 765 N N . THR A 1 96 ? 19.896 -1.198 -6.465 1.00 69.88 96 THR A N 1
ATOM 766 C CA . THR A 1 96 ? 19.970 0.268 -6.491 1.00 69.88 96 THR A CA 1
ATOM 767 C C . THR A 1 96 ? 18.886 0.965 -5.678 1.00 69.88 96 THR A C 1
ATOM 769 O O . THR A 1 96 ? 19.109 2.083 -5.224 1.00 69.88 96 THR A O 1
ATOM 772 N N . MET A 1 97 ? 17.713 0.350 -5.498 1.00 81.44 97 MET A N 1
ATOM 773 C CA . MET A 1 97 ? 16.563 0.985 -4.845 1.00 81.44 97 MET A CA 1
ATOM 774 C C . MET A 1 97 ? 15.524 -0.044 -4.368 1.00 81.44 97 MET A C 1
ATOM 776 O O . MET A 1 97 ? 15.464 -1.146 -4.922 1.00 81.44 97 MET A O 1
ATOM 780 N N . PRO A 1 98 ? 14.684 0.303 -3.375 1.00 87.62 98 PRO A N 1
ATOM 781 C CA . PRO A 1 98 ? 13.530 -0.503 -2.970 1.00 87.62 98 PRO A CA 1
ATOM 782 C C . PRO A 1 98 ? 12.474 -0.613 -4.079 1.00 87.62 98 PRO A C 1
ATOM 784 O O . PRO A 1 98 ? 12.292 0.309 -4.881 1.00 87.62 98 PRO A O 1
ATOM 787 N N . TRP A 1 99 ? 11.798 -1.762 -4.133 1.00 89.50 99 TRP A N 1
ATOM 788 C CA . TRP A 1 99 ? 10.776 -2.111 -5.118 1.00 89.50 99 TRP A CA 1
ATOM 789 C C . TRP A 1 99 ? 9.443 -2.403 -4.427 1.00 89.50 99 TRP A C 1
ATOM 791 O O . TRP A 1 99 ? 9.383 -3.209 -3.503 1.00 89.50 99 TRP A O 1
ATOM 801 N N . GLU A 1 100 ? 8.364 -1.824 -4.944 1.00 94.12 100 GLU A N 1
ATOM 802 C CA . GLU A 1 100 ? 6.986 -2.195 -4.612 1.00 94.12 100 GLU A CA 1
ATOM 803 C C . GLU A 1 100 ? 6.357 -2.848 -5.838 1.00 94.12 100 GLU A C 1
ATOM 805 O O . GLU A 1 100 ? 6.361 -2.287 -6.940 1.00 94.12 100 GLU A O 1
ATOM 810 N N . ILE A 1 101 ? 5.798 -4.035 -5.649 1.00 94.06 101 ILE A N 1
ATOM 811 C CA . ILE A 1 101 ? 5.213 -4.853 -6.695 1.00 94.06 101 ILE A CA 1
ATOM 812 C C . ILE A 1 101 ? 3.693 -4.812 -6.560 1.00 94.06 101 ILE A C 1
ATOM 814 O O . ILE A 1 101 ? 3.099 -5.256 -5.582 1.00 94.06 101 ILE A O 1
ATOM 818 N N . LYS A 1 102 ? 3.012 -4.323 -7.599 1.00 93.88 102 LYS A N 1
ATOM 819 C CA . LYS A 1 102 ? 1.547 -4.258 -7.631 1.00 93.88 102 LYS A CA 1
ATOM 820 C C . LYS A 1 102 ? 0.989 -5.094 -8.769 1.00 93.88 102 LYS A C 1
ATOM 822 O O . LYS A 1 102 ? 1.147 -4.776 -9.946 1.00 93.88 102 LYS A O 1
ATOM 827 N N . VAL A 1 103 ? 0.239 -6.133 -8.428 1.00 92.50 103 VAL A N 1
ATOM 828 C CA . VAL A 1 103 ? -0.558 -6.888 -9.400 1.00 92.50 103 VAL A CA 1
ATOM 829 C C . VAL A 1 103 ? -1.948 -6.269 -9.482 1.00 92.50 103 VAL A C 1
ATOM 831 O O . VAL A 1 103 ? -2.662 -6.183 -8.485 1.00 92.50 103 VAL A O 1
ATOM 834 N N . THR A 1 104 ? -2.343 -5.804 -10.666 1.00 90.12 104 THR A N 1
ATOM 835 C CA . THR A 1 104 ? -3.534 -4.963 -10.816 1.00 90.12 104 THR A CA 1
ATOM 836 C C . THR A 1 104 ? -4.321 -5.242 -12.093 1.00 90.12 104 THR A C 1
ATOM 838 O O . THR A 1 104 ? -3.795 -5.682 -13.115 1.00 90.12 104 THR A O 1
ATOM 841 N N . LYS A 1 105 ? -5.623 -4.943 -12.047 1.00 86.25 105 LYS A N 1
ATOM 842 C CA . LYS A 1 105 ? -6.516 -4.916 -13.218 1.00 86.25 105 LYS A CA 1
ATOM 843 C C . LYS A 1 105 ? -6.492 -3.573 -13.956 1.00 86.25 105 LYS A C 1
ATOM 845 O O . LYS A 1 105 ? -7.173 -3.427 -14.971 1.00 86.25 105 LYS A O 1
ATOM 850 N N . MET A 1 106 ? -5.760 -2.589 -13.433 1.00 85.81 106 MET A N 1
ATOM 851 C CA . MET A 1 106 ? -5.627 -1.273 -14.049 1.00 85.81 106 MET A CA 1
ATOM 852 C C . MET A 1 106 ? -4.955 -1.373 -15.420 1.00 85.81 106 MET A C 1
ATOM 854 O O . MET A 1 106 ? -4.114 -2.242 -15.659 1.00 85.81 106 MET A O 1
ATOM 858 N N . SER A 1 107 ? -5.332 -0.457 -16.312 1.00 86.44 107 SER A N 1
ATOM 859 C CA . SER A 1 107 ? -4.662 -0.295 -17.600 1.00 86.44 107 SER A CA 1
ATOM 860 C C . SER A 1 107 ? -3.231 0.190 -17.381 1.00 86.44 107 SER A C 1
ATOM 862 O O . SER A 1 107 ? -2.968 0.955 -16.454 1.00 86.44 107 SER A O 1
ATOM 864 N N . VAL A 1 108 ? -2.324 -0.189 -18.281 1.00 85.94 108 VAL A N 1
ATOM 865 C CA . VAL A 1 108 ? -0.924 0.276 -18.273 1.00 85.94 108 VAL A CA 1
ATOM 866 C C . VAL A 1 108 ? -0.804 1.804 -18.323 1.00 85.94 108 VAL A C 1
ATOM 868 O O . VAL A 1 108 ? 0.154 2.367 -17.813 1.00 85.94 108 VAL A O 1
ATOM 871 N N . ASN A 1 109 ? -1.802 2.480 -18.903 1.00 86.31 109 ASN A N 1
ATOM 872 C CA . ASN A 1 109 ? -1.834 3.940 -19.021 1.00 86.31 109 ASN A CA 1
ATOM 873 C C . ASN A 1 109 ? -2.492 4.628 -17.817 1.00 86.31 109 ASN A C 1
ATOM 875 O O . ASN A 1 109 ? -2.594 5.852 -17.796 1.00 86.31 109 ASN A O 1
ATOM 879 N N . THR A 1 110 ? -3.020 3.871 -16.851 1.00 88.56 110 THR A N 1
ATOM 880 C CA . THR A 1 110 ? -3.589 4.475 -15.649 1.00 88.56 110 THR A CA 1
ATOM 881 C C . THR A 1 110 ? -2.442 4.987 -14.774 1.00 88.56 110 THR A C 1
ATOM 883 O O . THR A 1 110 ? -1.529 4.203 -14.495 1.00 88.56 110 THR A O 1
ATOM 886 N N . PRO A 1 111 ? -2.470 6.258 -14.330 1.00 91.12 111 PRO A N 1
ATOM 887 C CA . PRO A 1 111 ? -1.469 6.781 -13.407 1.00 91.12 111 PRO A CA 1
ATOM 888 C C . PRO A 1 111 ? -1.375 5.943 -12.132 1.00 91.12 111 PRO A C 1
ATOM 890 O O . PRO A 1 111 ? -2.340 5.278 -11.737 1.00 91.12 111 PRO A O 1
ATOM 893 N N . VAL A 1 112 ? -0.212 5.987 -11.485 1.00 90.81 112 VAL A N 1
ATOM 894 C CA . VAL A 1 112 ? -0.023 5.366 -10.172 1.00 90.81 112 VAL A CA 1
ATOM 895 C C . VAL A 1 112 ? -1.015 6.003 -9.184 1.00 90.81 112 VAL A C 1
ATOM 897 O O . VAL A 1 112 ? -1.055 7.229 -9.082 1.00 90.81 112 VAL A O 1
ATOM 900 N N . PRO A 1 113 ? -1.849 5.213 -8.482 1.00 90.06 113 PRO A N 1
ATOM 901 C CA . PRO A 1 113 ? -2.774 5.741 -7.490 1.00 90.06 113 PRO A CA 1
ATOM 902 C C . PRO A 1 113 ? -2.038 6.489 -6.380 1.00 90.06 113 PRO A C 1
ATOM 904 O O . PRO A 1 113 ? -1.042 6.001 -5.855 1.00 90.06 113 PRO A O 1
ATOM 907 N N . GLU A 1 114 ? -2.584 7.623 -5.951 1.00 89.25 114 GLU A N 1
ATOM 908 C CA . GLU A 1 114 ? -1.969 8.469 -4.921 1.00 89.25 114 GLU A CA 1
ATOM 909 C C . GLU A 1 114 ? -1.709 7.709 -3.601 1.00 89.25 114 GLU A C 1
ATOM 911 O O . GLU A 1 114 ? -0.647 7.865 -3.014 1.00 89.25 114 GLU A O 1
ATOM 916 N N . HIS A 1 115 ? -2.582 6.786 -3.176 1.00 88.62 115 HIS A N 1
ATOM 917 C CA . HIS A 1 115 ? -2.320 5.974 -1.974 1.00 88.62 115 HIS A CA 1
ATOM 918 C C . HIS A 1 115 ? -1.119 5.020 -2.122 1.00 88.62 115 HIS A C 1
ATOM 920 O O . HIS A 1 115 ? -0.517 4.643 -1.119 1.00 88.62 115 HIS A O 1
ATOM 926 N N . TRP A 1 116 ? -0.754 4.627 -3.349 1.00 92.25 116 TRP A N 1
ATOM 927 C CA . TRP A 1 116 ? 0.487 3.887 -3.598 1.00 92.25 116 TRP A CA 1
ATOM 928 C C . TRP A 1 116 ? 1.694 4.821 -3.518 1.00 92.25 116 TRP A C 1
ATOM 930 O O . TRP A 1 116 ? 2.717 4.423 -2.975 1.00 92.25 116 TRP A O 1
ATOM 940 N N . LEU A 1 117 ? 1.570 6.066 -3.994 1.00 93.69 117 LEU A N 1
ATOM 941 C CA . LEU A 1 117 ? 2.621 7.079 -3.845 1.00 93.69 117 LEU A CA 1
ATOM 942 C C . LEU A 1 117 ? 2.891 7.379 -2.364 1.00 93.69 117 LEU A C 1
ATOM 944 O O . LEU A 1 117 ? 4.039 7.331 -1.943 1.00 93.69 117 LEU A O 1
ATOM 948 N N . VAL A 1 118 ? 1.840 7.574 -1.558 1.00 93.62 118 VAL A N 1
ATOM 949 C CA . VAL A 1 118 ? 1.925 7.728 -0.089 1.00 93.62 118 VAL A CA 1
ATOM 950 C C . VAL A 1 118 ? 2.690 6.571 0.554 1.00 93.62 118 VAL A C 1
ATOM 952 O O . VAL A 1 118 ? 3.557 6.785 1.404 1.00 93.62 118 VAL A O 1
ATOM 955 N N . GLN A 1 119 ? 2.382 5.337 0.139 1.00 94.44 119 GLN A N 1
ATOM 956 C CA . GLN A 1 119 ? 3.053 4.138 0.634 1.00 94.44 119 GLN A CA 1
ATOM 957 C C . GLN A 1 119 ? 4.548 4.142 0.267 1.00 94.44 119 GLN A C 1
ATOM 959 O O . GLN A 1 119 ? 5.397 3.954 1.134 1.00 94.44 119 GLN A O 1
ATOM 964 N N . MET A 1 120 ? 4.872 4.402 -1.001 1.00 95.38 120 MET A N 1
ATOM 965 C CA . MET A 1 120 ? 6.250 4.398 -1.502 1.00 95.38 120 MET A CA 1
ATOM 966 C C . MET A 1 120 ? 7.098 5.533 -0.912 1.00 95.38 120 MET A C 1
ATOM 968 O O . MET A 1 120 ? 8.225 5.283 -0.495 1.00 95.38 120 MET A O 1
ATOM 972 N N . MET A 1 121 ? 6.555 6.746 -0.770 1.00 94.75 121 MET A N 1
ATOM 973 C CA . MET A 1 121 ? 7.237 7.860 -0.094 1.00 94.75 121 MET A CA 1
ATOM 974 C C . MET A 1 121 ? 7.569 7.522 1.365 1.00 94.75 121 MET A C 1
ATOM 976 O O . MET A 1 121 ? 8.663 7.808 1.843 1.00 94.75 121 MET A O 1
ATOM 980 N N . ALA A 1 122 ? 6.657 6.856 2.076 1.00 95.56 122 ALA A N 1
ATOM 981 C CA . ALA A 1 122 ? 6.913 6.430 3.449 1.00 95.56 122 ALA A CA 1
ATOM 982 C C . ALA A 1 122 ? 8.008 5.360 3.538 1.00 95.56 122 ALA A C 1
ATOM 984 O O . ALA A 1 122 ? 8.800 5.357 4.480 1.00 95.56 122 ALA A O 1
ATOM 985 N N . TYR A 1 123 ? 8.085 4.468 2.549 1.00 94.19 123 TYR A N 1
ATOM 986 C CA . TYR A 1 123 ? 9.190 3.525 2.436 1.00 94.19 123 TYR A CA 1
ATOM 987 C C . TYR A 1 123 ? 10.517 4.214 2.136 1.00 94.19 123 TYR A C 1
ATOM 989 O O . TYR A 1 123 ? 11.519 3.813 2.723 1.00 94.19 123 TYR A O 1
ATOM 997 N N . CYS A 1 124 ? 10.545 5.249 1.291 1.00 91.31 124 CYS A N 1
ATOM 998 C CA . CYS A 1 124 ? 11.745 6.067 1.100 1.00 91.31 124 CYS A CA 1
ATOM 999 C C . CYS A 1 124 ? 12.233 6.633 2.438 1.00 91.31 124 CYS A C 1
ATOM 1001 O O . CYS A 1 124 ? 13.382 6.405 2.809 1.00 91.31 124 CYS A O 1
ATOM 1003 N N . TYR A 1 125 ? 11.340 7.274 3.201 1.00 92.88 125 TYR A N 1
ATOM 1004 C CA . TYR A 1 125 ? 11.682 7.845 4.504 1.00 92.88 125 TYR A CA 1
ATOM 1005 C C . TYR A 1 125 ? 12.187 6.787 5.496 1.00 92.88 125 TYR A C 1
ATOM 1007 O O . TYR A 1 125 ? 13.274 6.917 6.056 1.00 92.88 125 TYR A O 1
ATOM 1015 N N . ALA A 1 126 ? 11.426 5.707 5.698 1.00 92.81 126 ALA A N 1
ATOM 1016 C CA . ALA A 1 126 ? 11.763 4.690 6.692 1.00 92.81 126 ALA A CA 1
ATOM 1017 C C . ALA A 1 126 ? 13.096 3.991 6.379 1.00 92.81 126 ALA A C 1
ATOM 1019 O O . ALA A 1 126 ? 13.886 3.716 7.285 1.00 92.81 126 ALA A O 1
ATOM 1020 N N . ASN A 1 127 ? 13.367 3.733 5.098 1.00 87.00 127 ASN A N 1
ATOM 1021 C CA . ASN A 1 127 ? 14.623 3.126 4.673 1.00 87.00 127 ASN A CA 1
ATOM 1022 C C . ASN A 1 127 ? 15.792 4.089 4.752 1.00 87.00 127 ASN A C 1
ATOM 1024 O O . ASN A 1 127 ? 16.865 3.670 5.170 1.00 87.00 127 ASN A O 1
ATOM 1028 N N . TRP A 1 128 ? 15.584 5.366 4.438 1.00 85.25 128 TRP A N 1
ATOM 1029 C CA . TRP A 1 128 ? 16.601 6.384 4.657 1.00 85.25 128 TRP A CA 1
ATOM 1030 C C . TRP A 1 128 ? 17.011 6.463 6.130 1.00 85.25 128 TRP A C 1
ATOM 1032 O O . TRP A 1 128 ? 18.196 6.380 6.437 1.00 85.25 128 TRP A O 1
ATOM 1042 N N . GLN A 1 129 ? 16.048 6.528 7.051 1.00 86.50 129 GLN A N 1
ATOM 1043 C CA . GLN A 1 129 ? 16.338 6.581 8.489 1.00 86.50 129 GLN A CA 1
ATOM 1044 C C . GLN A 1 129 ? 17.034 5.312 9.008 1.00 86.50 129 GLN A C 1
ATOM 1046 O O . GLN A 1 129 ? 17.813 5.376 9.957 1.00 86.50 129 GLN A O 1
ATOM 1051 N N . THR A 1 130 ? 16.759 4.154 8.401 1.00 84.50 130 THR A N 1
ATOM 1052 C CA . THR A 1 130 ? 17.309 2.863 8.852 1.00 84.50 130 THR A CA 1
ATOM 1053 C C . THR A 1 130 ? 18.677 2.561 8.242 1.00 84.50 130 THR A C 1
ATOM 1055 O O . THR A 1 130 ? 19.559 2.034 8.920 1.00 84.50 130 THR A O 1
ATOM 1058 N N . TYR A 1 131 ? 18.853 2.862 6.957 1.00 80.12 131 TYR A N 1
ATOM 1059 C CA . TYR A 1 131 ? 19.994 2.416 6.164 1.00 80.12 131 TYR A CA 1
ATOM 1060 C C . TYR A 1 131 ? 20.839 3.556 5.590 1.00 80.12 131 TYR A C 1
ATOM 1062 O O . TYR A 1 131 ? 21.909 3.262 5.069 1.00 80.12 131 TYR A O 1
ATOM 1070 N N . GLY A 1 132 ? 20.404 4.817 5.672 1.00 71.50 132 GLY A N 1
ATOM 1071 C CA . GLY A 1 132 ? 20.977 5.948 4.932 1.00 71.50 132 GLY A CA 1
ATOM 1072 C C . GLY A 1 132 ? 20.502 6.003 3.472 1.00 71.50 132 GLY A C 1
ATOM 1073 O O . GLY A 1 132 ? 19.822 5.097 2.986 1.00 71.50 132 GLY A O 1
ATOM 1074 N N . CYS A 1 133 ? 20.842 7.074 2.749 1.00 60.81 133 CYS A N 1
ATOM 1075 C CA . CYS A 1 133 ? 20.559 7.186 1.313 1.00 60.81 133 CYS A CA 1
ATOM 1076 C C . CYS A 1 133 ? 21.741 6.641 0.517 1.00 60.81 133 CYS A C 1
ATOM 1078 O O . CYS A 1 133 ? 22.879 6.858 0.906 1.00 60.81 133 CYS A O 1
ATOM 1080 N N . ARG A 1 134 ? 21.509 5.935 -0.594 1.00 55.97 134 ARG A N 1
ATOM 1081 C CA . ARG A 1 134 ? 22.587 5.585 -1.529 1.00 55.97 134 ARG A CA 1
ATOM 1082 C C . ARG A 1 134 ? 22.493 6.462 -2.764 1.00 55.97 134 ARG A C 1
ATOM 1084 O O . ARG A 1 134 ? 21.440 6.521 -3.390 1.00 55.97 134 ARG A O 1
ATOM 1091 N N . GLU A 1 135 ? 23.593 7.108 -3.127 1.00 55.03 135 GLU A N 1
ATOM 1092 C CA . GLU A 1 135 ? 23.690 7.826 -4.397 1.00 55.03 135 GLU A CA 1
ATOM 1093 C C . GLU A 1 135 ? 23.489 6.850 -5.572 1.00 55.03 135 GLU A C 1
ATOM 1095 O O . GLU A 1 135 ? 24.204 5.843 -5.640 1.00 55.03 135 GLU A O 1
ATOM 1100 N N . PRO A 1 136 ? 22.583 7.137 -6.526 1.00 51.28 136 PRO A N 1
ATOM 1101 C CA . PRO A 1 136 ? 22.289 6.233 -7.641 1.00 51.28 136 PRO A CA 1
ATOM 1102 C C . PRO A 1 136 ? 23.507 5.915 -8.517 1.00 51.28 136 PRO A C 1
ATOM 1104 O O . PRO A 1 136 ? 23.632 4.808 -9.034 1.00 51.28 136 PRO A O 1
ATOM 1107 N N . GLU A 1 137 ? 24.410 6.884 -8.684 1.00 54.00 137 GLU A N 1
ATOM 1108 C CA . GLU A 1 137 ? 25.572 6.769 -9.572 1.00 54.00 137 GLU A CA 1
ATOM 1109 C C . GLU A 1 137 ? 26.790 6.140 -8.888 1.00 54.00 137 GLU A C 1
ATOM 1111 O O . GLU A 1 137 ? 27.587 5.461 -9.535 1.00 54.00 137 GLU A O 1
ATOM 1116 N N . SER A 1 138 ? 26.955 6.366 -7.581 1.00 56.62 138 SER A N 1
ATOM 1117 C CA . SER A 1 138 ? 28.168 5.988 -6.849 1.00 56.62 138 SER A CA 1
ATOM 1118 C C . SER A 1 138 ? 27.960 4.825 -5.876 1.00 56.62 138 SER A C 1
ATOM 1120 O O . SER A 1 138 ? 28.937 4.235 -5.408 1.00 56.62 138 SER A O 1
ATOM 1122 N N . GLY A 1 139 ? 26.705 4.506 -5.539 1.00 54.75 139 GLY A N 1
ATOM 1123 C CA . GLY A 1 139 ? 26.339 3.530 -4.514 1.00 54.75 139 GLY A CA 1
ATOM 1124 C C . GLY A 1 139 ? 26.789 3.909 -3.099 1.00 54.75 139 GLY A C 1
ATOM 1125 O O . GLY A 1 139 ? 26.646 3.095 -2.182 1.00 54.75 139 GLY A O 1
ATOM 1126 N N . LYS A 1 140 ? 27.358 5.109 -2.903 1.00 52.91 140 LYS A N 1
ATOM 1127 C CA . LYS A 1 140 ? 27.842 5.576 -1.603 1.00 52.91 140 LYS A CA 1
ATOM 1128 C C . LYS A 1 140 ? 26.679 5.975 -0.713 1.00 52.91 140 LYS A C 1
ATOM 1130 O O . LYS A 1 140 ? 25.721 6.581 -1.178 1.00 52.91 140 LYS A O 1
ATOM 1135 N N . LEU A 1 141 ? 26.818 5.649 0.568 1.00 49.91 141 LEU A N 1
ATOM 1136 C CA . LEU A 1 141 ? 25.919 6.109 1.615 1.00 49.91 141 LEU A CA 1
ATOM 1137 C C . LEU A 1 141 ? 26.103 7.615 1.831 1.00 49.91 141 LEU A C 1
ATOM 1139 O O . LEU A 1 141 ? 27.227 8.064 2.058 1.00 49.91 141 LEU A O 1
ATOM 1143 N N . THR A 1 142 ? 25.016 8.371 1.753 1.00 50.19 142 THR A N 1
ATOM 1144 C CA . THR A 1 142 ? 24.941 9.787 2.096 1.00 50.19 142 THR A CA 1
ATOM 1145 C C . THR A 1 142 ? 24.114 9.960 3.364 1.00 50.19 142 THR A C 1
ATOM 1147 O O . THR A 1 142 ? 23.073 9.323 3.546 1.00 50.19 142 THR A O 1
ATOM 1150 N N . ASP A 1 143 ? 24.587 10.851 4.235 1.00 50.31 143 ASP A N 1
ATOM 1151 C CA . ASP A 1 143 ? 23.928 11.191 5.504 1.00 50.31 143 ASP A CA 1
ATOM 1152 C C . ASP A 1 143 ? 22.721 12.130 5.308 1.00 50.31 143 ASP A C 1
ATOM 1154 O O . ASP A 1 143 ? 21.921 12.321 6.220 1.00 50.31 143 ASP A O 1
ATOM 1158 N N . ALA A 1 144 ? 22.575 12.705 4.114 1.00 50.75 144 ALA A N 1
ATOM 1159 C CA . ALA A 1 144 ? 21.413 13.478 3.700 1.00 50.75 144 ALA A CA 1
ATOM 1160 C C . ALA A 1 144 ? 20.557 12.643 2.743 1.00 50.75 144 ALA A C 1
ATOM 1162 O O . ALA A 1 144 ? 21.105 11.877 1.936 1.00 50.75 144 ALA A O 1
ATOM 1163 N N . LEU A 1 145 ? 19.232 12.828 2.800 1.00 51.00 145 LEU A N 1
ATOM 1164 C CA . LEU A 1 145 ? 18.411 12.598 1.620 1.00 51.00 145 LEU A CA 1
ATOM 1165 C C . LEU A 1 145 ? 19.070 13.469 0.550 1.00 51.00 145 LEU A C 1
ATOM 1167 O O . LEU A 1 145 ? 19.288 14.655 0.783 1.00 51.00 145 LEU A O 1
ATOM 1171 N N . GLY A 1 146 ? 19.502 12.901 -0.575 1.00 54.88 146 GLY A N 1
ATOM 1172 C CA . GLY A 1 146 ? 19.828 13.771 -1.705 1.00 54.88 146 GLY A CA 1
ATOM 1173 C C . GLY A 1 146 ? 18.601 14.628 -2.043 1.00 54.88 146 GLY A C 1
ATOM 1174 O O . GLY A 1 146 ? 17.514 14.378 -1.523 1.00 54.88 146 GLY A O 1
ATOM 1175 N N . ASP A 1 147 ? 18.727 15.563 -2.983 1.00 52.12 147 ASP A N 1
ATOM 1176 C CA . ASP A 1 147 ? 17.585 16.384 -3.431 1.00 52.12 147 ASP A CA 1
ATOM 1177 C C . ASP A 1 147 ? 16.347 15.537 -3.831 1.00 52.12 147 ASP A C 1
ATOM 1179 O O . ASP A 1 147 ? 15.226 16.043 -3.886 1.00 52.12 147 ASP A O 1
ATOM 1183 N N . TYR A 1 148 ? 16.544 14.231 -4.084 1.00 54.56 148 TYR A N 1
ATOM 1184 C CA . TYR A 1 148 ? 15.506 13.286 -4.461 1.00 54.56 148 TYR A CA 1
ATOM 1185 C C . TYR A 1 148 ? 15.645 11.895 -3.818 1.00 54.56 148 TYR A C 1
ATOM 1187 O O . TYR A 1 148 ? 16.745 11.393 -3.573 1.00 54.56 148 TYR A O 1
ATOM 1195 N N . CYS A 1 149 ? 14.506 11.214 -3.671 1.00 71.00 149 CYS A N 1
ATOM 1196 C CA . CYS A 1 149 ? 14.390 9.794 -3.343 1.00 71.00 149 CYS A CA 1
ATOM 1197 C C . CYS A 1 149 ? 13.874 8.986 -4.534 1.00 71.00 149 CYS A C 1
ATOM 1199 O O . CYS A 1 149 ? 12.862 9.343 -5.135 1.00 71.00 149 CYS A O 1
ATOM 1201 N N . MET A 1 150 ? 14.527 7.861 -4.835 1.00 75.38 150 MET A N 1
ATOM 1202 C CA . MET A 1 150 ? 14.133 6.967 -5.927 1.00 75.38 150 MET A CA 1
ATOM 1203 C C . MET A 1 150 ? 13.460 5.702 -5.404 1.00 75.38 150 MET A C 1
ATOM 1205 O O . MET A 1 150 ? 13.938 5.075 -4.458 1.00 75.38 150 MET A O 1
ATOM 1209 N N . PHE A 1 151 ? 12.379 5.297 -6.063 1.00 82.00 151 PHE A N 1
ATOM 1210 C CA . PHE A 1 151 ? 11.628 4.099 -5.711 1.00 82.00 151 PHE A CA 1
ATOM 1211 C C . PHE A 1 151 ? 11.149 3.379 -6.975 1.00 82.00 151 PHE A C 1
ATOM 1213 O O . PHE A 1 151 ? 10.590 4.010 -7.874 1.00 82.00 151 PHE A O 1
ATOM 1220 N N . ALA A 1 152 ? 11.337 2.061 -7.062 1.00 82.69 152 ALA A N 1
ATOM 1221 C CA . ALA A 1 152 ? 10.845 1.293 -8.202 1.00 82.69 152 ALA A CA 1
ATOM 1222 C C . ALA A 1 152 ? 9.414 0.800 -7.951 1.00 82.69 152 ALA A C 1
ATOM 1224 O O . ALA A 1 152 ? 9.139 0.064 -7.007 1.00 82.69 152 ALA A O 1
ATOM 1225 N N . ASN A 1 153 ? 8.499 1.161 -8.841 1.00 86.50 153 ASN A N 1
ATOM 1226 C CA . ASN A 1 153 ? 7.145 0.631 -8.898 1.00 86.50 153 ASN A CA 1
ATOM 1227 C C . ASN A 1 153 ? 7.067 -0.402 -10.029 1.00 86.50 153 ASN A C 1
ATOM 1229 O O . ASN A 1 153 ? 7.224 -0.062 -11.203 1.00 86.50 153 ASN A O 1
ATOM 1233 N N . VAL A 1 154 ? 6.812 -1.665 -9.693 1.00 85.88 154 VAL A N 1
ATOM 1234 C CA . VAL A 1 154 ? 6.687 -2.753 -10.670 1.00 85.88 154 VAL A CA 1
ATOM 1235 C C . VAL A 1 154 ? 5.231 -3.188 -10.743 1.00 85.88 154 VAL A C 1
ATOM 1237 O O . VAL A 1 154 ? 4.715 -3.866 -9.856 1.00 85.88 154 VAL A O 1
ATOM 1240 N N . ARG A 1 155 ? 4.542 -2.815 -11.824 1.00 88.31 155 ARG A N 1
ATOM 1241 C CA . ARG A 1 155 ? 3.122 -3.143 -12.005 1.00 88.31 155 ARG A CA 1
ATOM 1242 C C . ARG A 1 155 ? 2.936 -4.304 -12.962 1.00 88.31 155 ARG A C 1
ATOM 1244 O O . ARG A 1 155 ? 3.389 -4.249 -14.099 1.00 88.31 155 ARG A O 1
ATOM 1251 N N . MET A 1 156 ? 2.183 -5.316 -12.549 1.00 86.44 156 MET A N 1
ATOM 1252 C CA . MET A 1 156 ? 1.672 -6.351 -13.444 1.00 86.44 156 MET A CA 1
ATOM 1253 C C . MET A 1 156 ? 0.202 -6.082 -13.756 1.00 86.44 156 MET A C 1
ATOM 1255 O O . MET A 1 156 ? -0.693 -6.373 -12.961 1.00 86.44 156 MET A O 1
ATOM 1259 N N . CYS A 1 157 ? -0.039 -5.521 -14.937 1.00 83.19 157 CYS A N 1
ATOM 1260 C CA . CYS A 1 157 ? -1.357 -5.189 -15.461 1.00 83.19 157 CYS A CA 1
ATOM 1261 C C . CYS A 1 157 ? -1.965 -6.411 -16.158 1.00 83.19 157 CYS A C 1
ATOM 1263 O O . CYS A 1 157 ? -1.633 -6.722 -17.304 1.00 83.19 157 CYS A O 1
ATOM 1265 N N . VAL A 1 158 ? -2.883 -7.098 -15.476 1.00 76.94 158 VAL A N 1
ATOM 1266 C CA . VAL A 1 158 ? -3.495 -8.359 -15.942 1.00 76.94 158 VAL A CA 1
ATOM 1267 C C . VAL A 1 158 ? -4.398 -8.155 -17.157 1.00 76.94 158 VAL A C 1
ATOM 1269 O O . VAL A 1 158 ? -4.508 -9.033 -18.006 1.00 76.94 158 VAL A O 1
ATOM 1272 N N . MET A 1 159 ? -5.015 -6.978 -17.258 1.00 66.44 159 MET A N 1
ATOM 1273 C CA . MET A 1 159 ? -5.901 -6.610 -18.367 1.00 66.44 159 MET A CA 1
ATOM 1274 C C . MET A 1 159 ? -5.161 -5.916 -19.529 1.00 66.44 159 MET A C 1
ATOM 1276 O O . MET A 1 159 ? -5.797 -5.540 -20.512 1.00 66.44 159 MET A O 1
ATOM 1280 N N . GLY A 1 160 ? -3.835 -5.740 -19.420 1.00 59.72 160 GLY A N 1
ATOM 1281 C CA . GLY A 1 160 ? -2.984 -5.135 -20.448 1.00 59.72 160 GLY A CA 1
ATOM 1282 C C . GLY A 1 160 ? -3.467 -3.768 -20.956 1.00 59.72 160 GLY A C 1
ATOM 1283 O O . GLY A 1 160 ? -4.027 -2.955 -20.218 1.00 59.72 160 GLY A O 1
ATOM 1284 N N . ASP A 1 161 ? -3.222 -3.497 -22.241 1.00 58.47 161 ASP A N 1
ATOM 1285 C CA . ASP A 1 161 ? -3.808 -2.364 -22.966 1.00 58.47 161 ASP A CA 1
ATOM 1286 C C . ASP A 1 161 ? -5.122 -2.821 -23.618 1.00 58.47 161 ASP A C 1
ATOM 1288 O O . ASP A 1 161 ? -5.101 -3.534 -24.628 1.00 58.47 161 ASP A O 1
ATOM 1292 N N . TYR A 1 162 ? -6.263 -2.393 -23.061 1.00 52.72 162 TYR A N 1
ATOM 1293 C CA . TYR A 1 162 ? -7.606 -2.709 -23.571 1.00 52.72 162 TYR A CA 1
ATOM 1294 C C . TYR A 1 162 ? -7.779 -2.388 -25.062 1.00 52.72 162 TYR A C 1
ATOM 1296 O O . TYR A 1 162 ? -8.551 -3.057 -25.745 1.00 52.72 162 TYR A O 1
ATOM 1304 N N . LYS A 1 163 ? -7.046 -1.402 -25.601 1.00 54.06 163 LYS A N 1
ATOM 1305 C CA . LYS A 1 163 ? -7.116 -1.056 -27.029 1.00 54.06 163 LYS A CA 1
ATOM 1306 C C . LYS A 1 163 ? -6.360 -2.040 -27.918 1.00 54.06 163 LYS A C 1
ATOM 1308 O O . LYS A 1 163 ? -6.616 -2.091 -29.116 1.00 54.06 163 LYS A O 1
ATOM 1313 N N . LYS A 1 164 ? -5.419 -2.802 -27.356 1.00 57.88 164 LYS A N 1
ATOM 1314 C CA . LYS A 1 164 ? -4.548 -3.725 -28.098 1.00 57.88 164 LYS A CA 1
ATOM 1315 C C . LYS A 1 164 ? -4.819 -5.199 -27.790 1.00 57.88 164 LYS A C 1
ATOM 1317 O O . LYS A 1 164 ? -4.112 -6.035 -28.344 1.00 57.88 164 LYS A O 1
ATOM 1322 N N . MET A 1 165 ? -5.783 -5.511 -26.911 1.00 50.84 165 MET A N 1
ATOM 1323 C CA . MET A 1 165 ? -6.054 -6.868 -26.398 1.00 50.84 165 MET A CA 1
ATOM 1324 C C . MET A 1 165 ? -4.772 -7.628 -26.023 1.00 50.84 165 MET A C 1
ATOM 1326 O O . MET A 1 165 ? -4.631 -8.823 -26.281 1.00 50.84 165 MET A O 1
ATOM 1330 N N . ARG A 1 166 ? -3.786 -6.915 -25.470 1.00 56.81 166 ARG A N 1
ATOM 1331 C CA . ARG A 1 166 ? -2.547 -7.545 -25.014 1.00 56.81 166 ARG A CA 1
ATOM 1332 C C . ARG A 1 166 ? -2.820 -8.200 -23.667 1.00 56.81 166 ARG A C 1
ATOM 1334 O O . ARG A 1 166 ? -3.552 -7.635 -22.861 1.00 56.81 166 ARG A O 1
ATOM 1341 N N . GLY A 1 167 ? -2.258 -9.390 -23.461 1.00 76.31 167 GLY A N 1
ATOM 1342 C CA . GLY A 1 167 ? -2.331 -10.104 -22.188 1.00 76.31 167 GLY A CA 1
ATOM 1343 C C . GLY A 1 167 ? -1.603 -9.370 -21.056 1.00 76.31 167 GLY A C 1
ATOM 1344 O O . GLY A 1 167 ? -1.387 -8.158 -21.100 1.00 76.31 167 GLY A O 1
ATOM 1345 N N . ILE A 1 168 ? -1.198 -10.125 -20.039 1.00 84.00 168 ILE A N 1
ATOM 1346 C CA . ILE A 1 168 ? -0.476 -9.608 -18.872 1.00 84.00 168 ILE A CA 1
ATOM 1347 C C . ILE A 1 168 ? 0.723 -8.754 -19.326 1.00 84.00 168 ILE A C 1
ATOM 1349 O O . ILE A 1 168 ? 1.549 -9.210 -20.115 1.00 84.00 168 ILE A O 1
ATOM 1353 N N . THR A 1 169 ? 0.806 -7.510 -18.849 1.00 89.00 169 THR A N 1
ATOM 1354 C CA . THR A 1 169 ? 1.908 -6.579 -19.152 1.00 89.00 169 THR A CA 1
ATOM 1355 C C . THR A 1 169 ? 2.610 -6.167 -17.864 1.00 89.00 169 THR A C 1
ATOM 1357 O O . THR A 1 169 ? 1.940 -5.803 -16.901 1.00 89.00 169 THR A O 1
ATOM 1360 N N . ILE A 1 170 ? 3.944 -6.208 -17.854 1.00 90.06 170 ILE A N 1
ATOM 1361 C CA . ILE A 1 170 ? 4.767 -5.704 -16.747 1.00 90.06 170 ILE A CA 1
ATOM 1362 C C . ILE A 1 170 ? 5.215 -4.283 -17.094 1.00 90.06 170 ILE A C 1
ATOM 1364 O O . ILE A 1 170 ? 5.727 -4.046 -18.188 1.00 90.06 170 ILE A O 1
ATOM 1368 N N . VAL A 1 171 ? 5.006 -3.351 -16.171 1.00 91.25 171 VAL A N 1
ATOM 1369 C CA . VAL A 1 171 ? 5.358 -1.936 -16.294 1.00 91.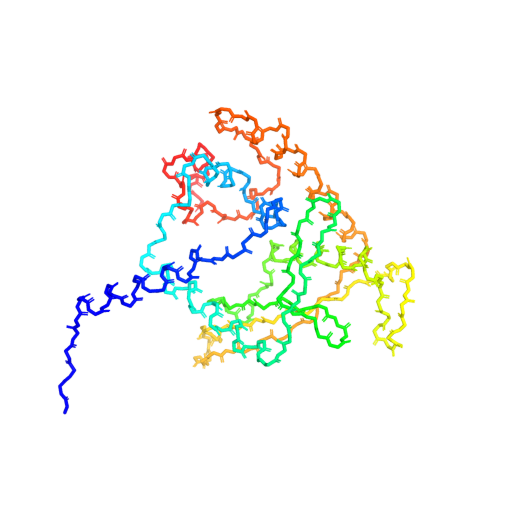25 171 VAL A CA 1
ATOM 1370 C C . VAL A 1 171 ? 6.297 -1.583 -15.138 1.00 91.25 171 VAL A C 1
ATOM 1372 O O . VAL A 1 171 ? 5.819 -1.387 -14.019 1.00 91.25 171 VAL A O 1
ATOM 1375 N N . PRO A 1 172 ? 7.620 -1.559 -15.373 1.00 91.88 172 PRO A N 1
ATOM 1376 C CA . PRO A 1 172 ? 8.573 -1.021 -14.415 1.00 91.88 172 PRO A CA 1
ATOM 1377 C C . PRO A 1 172 ? 8.639 0.504 -14.555 1.00 91.88 172 PRO A C 1
ATOM 1379 O O . PRO A 1 172 ? 8.845 1.028 -15.650 1.00 91.88 172 PRO A O 1
ATOM 1382 N N . GLU A 1 173 ? 8.476 1.215 -13.447 1.00 90.69 173 GLU A N 1
ATOM 1383 C CA . GLU A 1 173 ? 8.586 2.671 -13.366 1.00 90.69 173 GLU A CA 1
ATOM 1384 C C . GLU A 1 173 ? 9.508 3.046 -12.215 1.00 90.69 173 GLU A C 1
ATOM 1386 O O . GLU A 1 173 ? 9.406 2.493 -11.124 1.00 90.69 173 GLU A O 1
ATOM 1391 N N . VAL A 1 174 ? 10.392 4.009 -12.454 1.00 89.25 174 VAL A N 1
ATOM 1392 C CA . VAL A 1 174 ? 11.169 4.647 -11.394 1.00 89.25 174 VAL A CA 1
ATOM 1393 C C . VAL A 1 174 ? 10.453 5.933 -11.026 1.00 89.25 174 VAL A C 1
ATOM 1395 O O . VAL A 1 174 ? 10.252 6.801 -11.876 1.00 89.25 174 VAL A O 1
ATOM 1398 N N . LEU A 1 175 ? 10.044 6.030 -9.769 1.00 90.19 175 LEU A N 1
ATOM 1399 C CA . LEU A 1 175 ? 9.456 7.224 -9.191 1.00 90.19 175 LEU A CA 1
ATOM 1400 C C . LEU A 1 175 ? 10.550 8.011 -8.483 1.00 90.19 175 LEU A C 1
ATOM 1402 O O . LEU A 1 175 ? 11.404 7.429 -7.814 1.00 90.19 175 LEU A O 1
ATOM 1406 N N . VAL A 1 176 ? 10.511 9.325 -8.663 1.00 88.50 176 VAL A N 1
ATOM 1407 C CA . VAL A 1 176 ? 11.433 10.273 -8.047 1.00 88.50 176 VAL A CA 1
ATOM 1408 C C . VAL A 1 176 ? 10.581 11.224 -7.222 1.00 88.50 176 VAL A C 1
ATOM 1410 O O . VAL A 1 176 ? 9.666 11.835 -7.770 1.00 88.50 176 VAL A O 1
ATOM 1413 N N . PHE A 1 177 ? 10.854 11.289 -5.925 1.00 89.44 177 PHE A N 1
ATOM 1414 C CA . PHE A 1 177 ? 10.155 12.150 -4.975 1.00 89.44 177 PHE A CA 1
ATOM 1415 C C . PHE A 1 177 ? 11.116 13.208 -4.457 1.00 89.44 177 PHE A C 1
ATOM 1417 O O . PHE A 1 177 ? 12.266 12.879 -4.155 1.00 89.44 177 PHE A O 1
ATOM 1424 N N . GLU A 1 178 ? 10.655 14.447 -4.341 1.00 89.38 178 GLU A N 1
ATOM 1425 C CA . GLU A 1 178 ? 11.429 15.504 -3.689 1.00 89.38 178 GLU A CA 1
ATOM 1426 C C . GLU A 1 178 ? 11.500 15.250 -2.175 1.00 89.38 178 GLU A C 1
ATOM 1428 O O . GLU A 1 178 ? 10.604 14.634 -1.589 1.00 89.38 178 GLU A O 1
ATOM 1433 N N . GLU A 1 179 ? 12.568 15.721 -1.524 1.00 87.44 179 GLU A N 1
ATOM 1434 C CA . GLU A 1 179 ? 12.718 15.588 -0.067 1.00 87.44 179 GLU A CA 1
ATOM 1435 C C . GLU A 1 179 ? 11.505 16.153 0.685 1.00 87.44 179 GLU A C 1
ATOM 1437 O O . GLU A 1 179 ? 10.968 15.490 1.574 1.00 87.44 179 GLU A O 1
ATOM 1442 N N . GLU A 1 180 ? 11.028 17.337 0.292 1.00 92.00 180 GLU A N 1
ATOM 1443 C CA . GLU A 1 180 ? 9.871 17.990 0.912 1.00 92.00 180 GLU A CA 1
ATOM 1444 C C . GLU A 1 180 ? 8.611 17.112 0.832 1.00 92.00 180 GLU A C 1
ATOM 1446 O O . GLU A 1 180 ? 7.930 16.935 1.840 1.00 92.00 180 GLU A O 1
ATOM 1451 N N . GLU A 1 181 ? 8.349 16.465 -0.310 1.00 93.38 181 GLU A N 1
ATOM 1452 C CA . GLU A 1 181 ? 7.200 15.562 -0.478 1.00 93.38 181 GLU A CA 1
ATOM 1453 C C . GLU A 1 181 ? 7.282 14.345 0.453 1.00 93.38 181 GLU A C 1
ATOM 1455 O O . GLU A 1 181 ? 6.290 13.950 1.076 1.00 93.38 181 GLU A O 1
ATOM 1460 N N . VAL A 1 182 ? 8.475 13.751 0.565 1.00 93.19 182 VAL A N 1
ATOM 1461 C CA . VAL A 1 182 ? 8.724 12.597 1.439 1.00 93.19 182 VAL A CA 1
ATOM 1462 C C . VAL A 1 182 ? 8.510 12.981 2.904 1.00 93.19 182 VAL A C 1
ATOM 1464 O O . VAL A 1 182 ? 7.847 12.245 3.644 1.00 93.19 182 VAL A O 1
ATOM 1467 N N . MET A 1 183 ? 9.029 14.140 3.313 1.00 94.00 183 MET A N 1
ATOM 1468 C CA . MET A 1 183 ? 8.903 14.659 4.673 1.00 94.00 183 MET A CA 1
ATOM 1469 C C . MET A 1 183 ? 7.454 15.013 5.018 1.00 94.00 183 MET A C 1
ATOM 1471 O O . MET A 1 183 ? 6.952 14.578 6.057 1.00 94.00 183 MET A O 1
ATOM 1475 N N . ASP A 1 184 ? 6.751 15.723 4.137 1.00 94.94 184 ASP A N 1
ATOM 1476 C CA . ASP A 1 184 ? 5.342 16.083 4.313 1.00 94.94 184 ASP A CA 1
ATOM 1477 C C . ASP A 1 184 ? 4.454 14.841 4.431 1.00 94.94 184 ASP A C 1
ATOM 1479 O O . ASP A 1 184 ? 3.595 14.750 5.318 1.00 94.94 184 ASP A O 1
ATOM 1483 N N . ASN A 1 185 ? 4.690 13.842 3.575 1.00 95.31 185 ASN A N 1
ATOM 1484 C CA . ASN A 1 185 ? 3.993 12.563 3.638 1.00 95.31 185 ASN A CA 1
ATOM 1485 C C . ASN A 1 185 ? 4.243 11.845 4.973 1.00 95.31 185 ASN A C 1
ATOM 1487 O O . ASN A 1 185 ? 3.306 11.319 5.581 1.00 95.31 185 ASN A O 1
ATOM 1491 N N . TRP A 1 186 ? 5.487 11.840 5.458 1.00 96.38 186 TRP A N 1
ATOM 1492 C CA . TRP A 1 186 ? 5.819 11.215 6.734 1.00 96.38 186 TRP A CA 1
ATOM 1493 C C . TRP A 1 186 ? 5.185 11.941 7.928 1.00 96.38 186 TRP A C 1
ATOM 1495 O O . TRP A 1 186 ? 4.589 11.296 8.793 1.00 96.38 186 TRP A O 1
ATOM 1505 N N . MET A 1 187 ? 5.217 13.276 7.953 1.00 96.19 187 MET A N 1
ATOM 1506 C CA . MET A 1 187 ? 4.551 14.075 8.990 1.00 96.19 187 MET A CA 1
ATOM 1507 C C . MET A 1 187 ? 3.040 13.835 9.011 1.00 96.19 187 MET A C 1
ATOM 1509 O O . MET A 1 187 ? 2.438 13.690 10.079 1.00 96.19 187 MET A O 1
ATOM 1513 N N . TRP A 1 188 ? 2.417 13.706 7.838 1.00 94.25 188 TRP A N 1
ATOM 1514 C CA . TRP A 1 188 ? 1.011 13.325 7.739 1.00 94.25 188 TRP A CA 1
ATOM 1515 C C . TRP A 1 188 ? 0.740 11.933 8.336 1.00 94.25 188 TRP A C 1
ATOM 1517 O O . TRP A 1 188 ? -0.229 11.765 9.084 1.00 94.25 188 TRP A O 1
ATOM 1527 N N . LEU A 1 189 ? 1.602 10.943 8.074 1.00 95.06 189 LEU A N 1
ATOM 1528 C CA . LEU A 1 189 ? 1.492 9.604 8.667 1.00 95.06 189 LEU A CA 1
ATOM 1529 C C . LEU A 1 189 ? 1.663 9.623 10.189 1.00 95.06 189 LEU A C 1
ATOM 1531 O O . LEU A 1 189 ? 0.903 8.941 10.880 1.00 95.06 189 LEU A O 1
ATOM 1535 N N . GLN A 1 190 ? 2.590 10.424 10.723 1.00 96.56 190 GLN A N 1
ATOM 1536 C CA . GLN A 1 190 ? 2.745 10.597 12.171 1.00 96.56 190 GLN A CA 1
ATOM 1537 C C . GLN A 1 190 ? 1.480 11.187 12.801 1.00 96.56 190 GLN A C 1
ATOM 1539 O O . GLN A 1 190 ? 0.962 10.619 13.763 1.00 96.56 190 GLN A O 1
ATOM 1544 N N . GLY A 1 191 ? 0.894 12.228 12.201 1.00 93.88 191 GLY A N 1
ATOM 1545 C CA . GLY A 1 191 ? -0.386 12.776 12.661 1.00 93.88 191 GLY A CA 1
ATOM 1546 C C . GLY A 1 191 ? -1.510 11.731 12.659 1.00 93.88 191 GLY A C 1
ATOM 1547 O O . GLY A 1 191 ? -2.310 11.651 13.592 1.00 93.88 191 GLY A O 1
ATOM 1548 N N . ARG A 1 192 ? -1.552 10.842 11.658 1.00 92.81 192 ARG A N 1
ATOM 1549 C CA . ARG A 1 192 ? -2.509 9.720 11.647 1.00 92.81 192 ARG A CA 1
ATOM 1550 C C . ARG A 1 192 ? -2.214 8.673 12.706 1.00 92.81 192 ARG A C 1
ATOM 1552 O O . ARG A 1 192 ? -3.157 8.129 13.279 1.00 92.81 192 ARG A O 1
ATOM 1559 N N . LYS A 1 193 ? -0.940 8.397 12.988 1.00 95.19 193 LYS A N 1
ATOM 1560 C CA . LYS A 1 193 ? -0.528 7.514 14.084 1.00 95.19 193 LYS A CA 1
ATOM 1561 C C . LYS A 1 193 ? -1.021 8.060 15.421 1.00 95.19 193 LYS A C 1
ATOM 1563 O O . LYS A 1 193 ? -1.545 7.300 16.230 1.00 95.19 193 LYS A O 1
ATOM 1568 N N . GLU A 1 194 ? -0.931 9.369 15.636 1.00 94.88 194 GLU A N 1
ATOM 1569 C CA . GLU A 1 194 ? -1.460 10.025 16.834 1.00 94.88 194 GLU A CA 1
ATOM 1570 C C . GLU A 1 194 ? -2.983 9.908 16.934 1.00 94.88 194 GLU A C 1
ATOM 1572 O O . GLU A 1 194 ? -3.492 9.537 17.993 1.00 94.88 194 GLU A O 1
ATOM 1577 N N . VAL A 1 195 ? -3.722 10.136 15.841 1.00 92.88 195 VAL A N 1
ATOM 1578 C CA . VAL A 1 195 ? -5.183 9.918 15.802 1.00 92.88 195 VAL A CA 1
ATOM 1579 C C . VAL A 1 195 ? -5.528 8.454 16.090 1.00 92.88 195 VAL A C 1
ATOM 1581 O O . VAL A 1 195 ? -6.473 8.169 16.831 1.00 92.88 195 VAL A O 1
ATOM 1584 N N . LEU A 1 196 ? -4.751 7.512 15.551 1.00 92.62 196 LEU A N 1
ATOM 1585 C CA . LEU A 1 196 ? -4.932 6.086 15.797 1.00 92.62 196 LEU A CA 1
ATOM 1586 C C . LEU A 1 196 ? -4.745 5.743 17.282 1.00 92.62 196 LEU A C 1
ATOM 1588 O O . LEU A 1 196 ? -5.599 5.086 17.878 1.00 92.62 196 LEU A O 1
ATOM 1592 N N . LEU A 1 197 ? -3.650 6.210 17.882 1.00 93.56 197 LEU A N 1
ATOM 1593 C CA . LEU A 1 197 ? -3.277 5.919 19.266 1.00 93.56 197 LEU A CA 1
ATOM 1594 C C . LEU A 1 197 ? -4.186 6.613 20.289 1.00 93.56 197 LEU A C 1
ATOM 1596 O O . LEU A 1 197 ? -4.584 5.990 21.270 1.00 93.56 197 LEU A O 1
ATOM 1600 N N . SER A 1 198 ? -4.513 7.889 20.073 1.00 93.50 198 SER A N 1
ATOM 1601 C CA . SER A 1 198 ? -5.270 8.713 21.029 1.00 93.50 198 SER A CA 1
ATOM 1602 C C . SER A 1 198 ? -6.785 8.662 20.828 1.00 93.50 198 SER A C 1
ATOM 1604 O O . SER A 1 198 ? -7.536 8.892 21.775 1.00 93.50 198 SER A O 1
ATOM 1606 N N . GLY A 1 199 ? -7.241 8.349 19.612 1.00 90.50 199 GLY A N 1
ATOM 1607 C CA . GLY A 1 199 ? -8.654 8.319 19.245 1.00 90.50 199 GLY A CA 1
ATOM 1608 C C . GLY A 1 199 ? -9.144 6.912 18.932 1.00 90.50 199 GLY A C 1
ATOM 1609 O O . GLY A 1 199 ? -9.994 6.377 19.638 1.00 90.50 199 GLY A O 1
ATOM 1610 N N . VAL A 1 200 ? -8.611 6.293 17.879 1.00 88.81 200 VAL A N 1
ATOM 1611 C CA . VAL A 1 200 ? -9.176 5.059 17.304 1.00 88.81 200 VAL A CA 1
ATOM 1612 C C . VAL A 1 200 ? -9.100 3.872 18.264 1.00 88.81 200 VAL A C 1
ATOM 1614 O O . VAL A 1 200 ? -10.117 3.237 18.547 1.00 88.81 200 VAL A O 1
ATOM 1617 N N . LEU A 1 201 ? -7.902 3.557 18.760 1.00 90.25 201 LEU A N 1
ATOM 1618 C CA . LEU A 1 201 ? -7.665 2.420 19.649 1.00 90.25 201 LEU A CA 1
ATOM 1619 C C . LEU A 1 201 ? -8.441 2.509 20.976 1.00 90.25 201 LEU A C 1
ATOM 1621 O O . LEU A 1 201 ? -9.096 1.520 21.326 1.00 90.25 201 LEU A O 1
ATOM 1625 N N . PRO A 1 202 ? -8.430 3.642 21.710 1.00 92.19 202 PRO A N 1
ATOM 1626 C CA . PRO A 1 202 ? -9.153 3.745 22.976 1.00 92.19 202 PRO A CA 1
ATOM 1627 C C . PRO A 1 202 ? -10.669 3.893 22.801 1.00 92.19 202 PRO A C 1
ATOM 1629 O O . PRO A 1 202 ? -11.412 3.634 23.749 1.00 92.19 202 PRO A O 1
ATOM 1632 N N . SER A 1 203 ? -11.160 4.293 21.623 1.00 89.31 203 SER A N 1
ATOM 1633 C CA . SER A 1 203 ? -12.586 4.561 21.450 1.00 89.31 203 SER A CA 1
ATOM 1634 C C . SER A 1 203 ? -13.459 3.305 21.574 1.00 89.31 203 SER A C 1
ATOM 1636 O O . SER A 1 203 ? -13.151 2.212 21.079 1.00 89.31 203 SER A O 1
ATOM 1638 N N . SER A 1 204 ? -14.620 3.482 22.205 1.00 87.31 204 SER A N 1
ATOM 1639 C CA . SER A 1 204 ? -15.710 2.504 22.259 1.00 87.31 204 SER A CA 1
ATOM 1640 C C . SER A 1 204 ? -16.699 2.643 21.101 1.00 87.31 204 SER A C 1
ATOM 1642 O O . SER A 1 204 ? -17.474 1.722 20.863 1.00 87.31 204 SER A O 1
ATOM 1644 N N . VAL A 1 205 ? -16.648 3.754 20.361 1.00 85.81 205 VAL A N 1
ATOM 1645 C CA . VAL A 1 205 ? -17.531 4.046 19.224 1.00 85.81 205 VAL A CA 1
ATOM 1646 C C . VAL A 1 205 ? -16.730 4.480 18.000 1.00 85.81 205 VAL A C 1
ATOM 1648 O O . VAL A 1 205 ? -15.653 5.068 18.112 1.00 85.81 205 VAL A O 1
ATOM 1651 N N . ILE A 1 206 ? -17.251 4.204 16.810 1.00 82.06 206 ILE A N 1
ATOM 1652 C CA . ILE A 1 206 ? -16.661 4.716 15.575 1.00 82.06 206 ILE A CA 1
ATOM 1653 C C . ILE A 1 206 ? -16.827 6.244 15.522 1.00 82.06 206 ILE A C 1
ATOM 1655 O O . ILE A 1 206 ? -17.932 6.767 15.670 1.00 82.06 206 ILE A O 1
ATOM 1659 N N . GLY A 1 207 ? -15.713 6.955 15.375 1.00 78.19 207 GLY A N 1
ATOM 1660 C CA . GLY A 1 207 ? -15.665 8.410 15.277 1.00 78.19 207 GLY A CA 1
ATOM 1661 C C . GLY A 1 207 ? -15.497 8.883 13.837 1.00 78.19 207 GLY A C 1
ATOM 1662 O O . GLY A 1 207 ? -15.415 8.091 12.900 1.00 78.19 207 GLY A O 1
ATOM 1663 N N . ASP A 1 208 ? -15.415 10.198 13.662 1.00 79.06 208 ASP A N 1
ATOM 1664 C CA . ASP A 1 208 ? -14.923 10.787 12.418 1.00 79.06 208 ASP A CA 1
ATOM 1665 C C . ASP A 1 208 ? -13.394 10.869 12.488 1.00 79.06 208 ASP A C 1
ATOM 1667 O O . ASP A 1 208 ? -12.814 11.902 12.809 1.00 79.06 208 ASP A O 1
ATOM 1671 N N . PHE A 1 209 ? -12.740 9.719 12.315 1.00 76.94 209 PHE A N 1
ATOM 1672 C CA . PHE A 1 209 ? -11.285 9.610 12.433 1.00 76.94 209 PHE A CA 1
ATOM 1673 C C . PHE A 1 209 ? -10.549 10.049 11.156 1.00 76.94 209 PHE A C 1
ATOM 1675 O O . PHE A 1 209 ? -9.337 9.855 11.051 1.00 76.94 209 PHE A O 1
ATOM 1682 N N . GLU A 1 210 ? -11.247 10.589 10.152 1.00 68.62 210 GLU A N 1
ATOM 1683 C CA . GLU A 1 210 ? -10.631 10.913 8.868 1.00 68.62 210 GLU A CA 1
ATOM 1684 C C . GLU A 1 210 ? -10.073 12.340 8.798 1.00 68.62 210 GLU A C 1
ATOM 1686 O O . GLU A 1 210 ? -10.795 13.328 8.872 1.00 68.62 210 GLU A O 1
ATOM 1691 N N . GLY A 1 211 ? -8.771 12.439 8.518 1.00 56.78 211 GLY A N 1
ATOM 1692 C CA . GLY A 1 211 ? -8.166 13.578 7.819 1.00 56.78 211 GLY A CA 1
ATOM 1693 C C . GLY A 1 211 ? -7.747 13.164 6.402 1.00 56.78 211 GLY A C 1
ATOM 1694 O O . GLY A 1 211 ? -7.202 12.073 6.251 1.00 56.78 211 GLY A O 1
ATOM 1695 N N . ARG A 1 212 ? -8.019 13.995 5.378 1.00 45.78 212 ARG A N 1
ATOM 1696 C CA . ARG A 1 212 ? -7.711 13.856 3.920 1.00 45.78 212 ARG A CA 1
ATOM 1697 C C . ARG A 1 212 ? -8.031 12.527 3.192 1.00 45.78 212 ARG A C 1
ATOM 1699 O O . ARG A 1 212 ? -8.125 12.555 1.974 1.00 45.78 212 ARG A O 1
ATOM 1706 N N . ALA A 1 213 ? -8.249 11.398 3.870 1.00 49.47 213 ALA A N 1
ATOM 1707 C CA . ALA A 1 213 ? -8.442 10.068 3.272 1.00 49.47 213 ALA A CA 1
ATOM 1708 C C . ALA A 1 213 ? -9.740 9.920 2.455 1.00 49.47 213 ALA A C 1
ATOM 1710 O O . ALA A 1 213 ? -9.889 8.944 1.722 1.00 49.47 213 ALA A O 1
ATOM 1711 N N . SER A 1 214 ? -10.618 10.924 2.508 1.00 49.75 214 SER A N 1
ATOM 1712 C CA . SER A 1 214 ? -11.781 11.063 1.634 1.00 49.75 214 SER A CA 1
ATOM 1713 C C . SER A 1 214 ? -11.430 11.206 0.143 1.00 49.75 214 SER A C 1
ATOM 1715 O O . SER A 1 214 ? -12.331 11.125 -0.691 1.00 49.75 214 SER A O 1
ATOM 1717 N N . THR A 1 215 ? -10.154 11.401 -0.223 1.00 50.16 215 THR A N 1
ATOM 1718 C CA . THR A 1 215 ? -9.700 11.443 -1.628 1.00 50.16 215 THR A CA 1
ATOM 1719 C C . THR A 1 215 ? -9.567 10.065 -2.264 1.00 50.16 215 THR A C 1
ATOM 1721 O O . THR A 1 215 ? -9.733 9.921 -3.477 1.00 50.16 215 THR A O 1
ATOM 1724 N N . PHE A 1 216 ? -9.325 9.024 -1.469 1.00 60.19 216 PHE A N 1
ATOM 1725 C CA . PHE A 1 216 ? -9.320 7.661 -1.969 1.00 60.19 216 PHE A CA 1
ATOM 1726 C C . PHE A 1 216 ? -10.751 7.162 -1.879 1.00 60.19 216 PHE A C 1
ATOM 1728 O O . PHE A 1 216 ? -11.287 7.043 -0.783 1.00 60.19 216 PHE A O 1
ATOM 1735 N N . ASN A 1 217 ? -11.386 6.861 -3.010 1.00 60.38 217 ASN A N 1
ATOM 1736 C CA . ASN A 1 217 ? -12.721 6.262 -3.056 1.00 60.38 217 ASN A CA 1
ATOM 1737 C C . ASN A 1 217 ? -12.706 4.813 -2.500 1.00 60.38 217 ASN A C 1
ATOM 1739 O O . ASN A 1 217 ? -13.052 3.865 -3.192 1.00 60.38 217 ASN A O 1
ATOM 1743 N N . GLN A 1 218 ? -12.236 4.630 -1.261 1.00 68.31 218 GLN A N 1
ATOM 1744 C CA . GLN A 1 218 ? -12.125 3.369 -0.526 1.00 68.31 218 GLN A CA 1
ATOM 1745 C C . GLN A 1 218 ? -13.479 2.919 0.019 1.00 68.31 218 GLN A C 1
ATOM 1747 O O . GLN A 1 218 ? -13.589 1.792 0.495 1.00 68.31 218 GLN A O 1
ATOM 1752 N N . CYS A 1 219 ? -14.486 3.798 -0.011 1.00 74.25 219 CYS A N 1
ATOM 1753 C CA . CYS A 1 219 ? -15.849 3.456 0.372 1.00 74.25 219 CYS A CA 1
ATOM 1754 C C . CYS A 1 219 ? -16.528 2.578 -0.685 1.00 74.25 219 CYS A C 1
ATOM 1756 O O . CYS A 1 219 ? -17.292 1.696 -0.303 1.00 74.25 219 CYS A O 1
ATOM 1758 N N . ASP A 1 220 ? -16.218 2.767 -1.976 1.00 69.75 220 ASP A N 1
ATOM 1759 C CA . ASP A 1 220 ? -16.726 1.898 -3.040 1.00 69.75 220 ASP A CA 1
ATOM 1760 C C . ASP A 1 220 ? -16.202 0.471 -2.828 1.00 69.75 220 ASP A C 1
ATOM 1762 O O . ASP A 1 220 ? -14.995 0.220 -2.887 1.00 69.75 220 ASP A O 1
ATOM 1766 N N . LYS A 1 221 ? -17.121 -0.461 -2.543 1.00 74.06 221 LYS A N 1
ATOM 1767 C CA . LYS A 1 221 ? -16.840 -1.868 -2.192 1.00 74.06 221 LYS A CA 1
ATOM 1768 C C . LYS A 1 221 ? -16.106 -2.054 -0.863 1.00 74.06 221 LYS A C 1
ATOM 1770 O O . LYS A 1 221 ? -15.424 -3.060 -0.659 1.00 74.06 221 LYS A O 1
ATOM 1775 N N . CYS A 1 222 ? -16.239 -1.114 0.069 1.00 79.31 222 CYS A N 1
ATOM 1776 C CA . CYS A 1 222 ? -15.758 -1.340 1.424 1.00 79.31 222 CYS A CA 1
ATOM 1777 C C . CYS A 1 222 ? -16.565 -2.466 2.087 1.00 79.31 222 CYS A C 1
ATOM 1779 O O . CYS A 1 222 ? -17.779 -2.362 2.228 1.00 79.31 222 CYS A O 1
ATOM 1781 N N . LEU A 1 223 ? -15.888 -3.496 2.604 1.00 78.88 223 LEU A N 1
ATOM 1782 C CA . LEU A 1 223 ? -16.527 -4.595 3.353 1.00 78.88 223 LEU A CA 1
ATOM 1783 C C . LEU A 1 223 ? -17.323 -4.133 4.586 1.00 78.88 223 LEU A C 1
ATOM 1785 O O . LEU A 1 223 ? -18.126 -4.884 5.130 1.00 78.88 223 LEU A O 1
ATOM 1789 N N . TYR A 1 224 ? -17.104 -2.895 5.026 1.00 80.69 224 TYR A N 1
ATOM 1790 C CA . TYR A 1 224 ? -17.772 -2.296 6.173 1.00 80.69 224 TYR A CA 1
ATOM 1791 C C . TYR A 1 224 ? -18.814 -1.238 5.793 1.00 80.69 224 TYR A C 1
ATOM 1793 O O . TYR A 1 224 ? -19.318 -0.543 6.676 1.00 80.69 224 TYR A O 1
ATOM 1801 N N . GLU A 1 225 ? -19.145 -1.085 4.508 1.00 81.50 225 GLU A N 1
ATOM 1802 C CA . GLU A 1 225 ? -20.063 -0.049 4.018 1.00 81.50 225 GLU A CA 1
ATOM 1803 C C . GLU A 1 225 ? -21.414 -0.063 4.751 1.00 81.50 225 GLU A C 1
ATOM 1805 O O . GLU A 1 225 ? -21.926 0.998 5.093 1.00 81.50 225 GLU A O 1
ATOM 1810 N N . GLY A 1 226 ? -21.952 -1.240 5.086 1.00 79.12 226 GLY A N 1
ATOM 1811 C CA . GLY A 1 226 ? -23.231 -1.372 5.798 1.00 79.12 226 GLY A CA 1
ATOM 1812 C C . GLY A 1 226 ? -23.218 -0.950 7.274 1.00 79.12 226 GLY A C 1
ATOM 1813 O O . GLY A 1 226 ? -24.283 -0.796 7.867 1.00 79.12 226 GLY A O 1
ATOM 1814 N N . PHE A 1 227 ? -22.039 -0.763 7.875 1.00 77.44 227 PHE A N 1
ATOM 1815 C CA . PHE A 1 227 ? -21.877 -0.487 9.311 1.00 77.44 227 PHE A CA 1
ATOM 1816 C C . PHE A 1 227 ? -21.114 0.811 9.595 1.00 77.44 227 PHE A C 1
ATOM 1818 O O . PHE A 1 227 ? -21.150 1.326 10.712 1.00 77.44 227 PHE A O 1
ATOM 1825 N N . CYS A 1 228 ? -20.401 1.341 8.602 1.00 80.94 228 CYS A N 1
ATOM 1826 C CA . CYS A 1 228 ? -19.596 2.541 8.75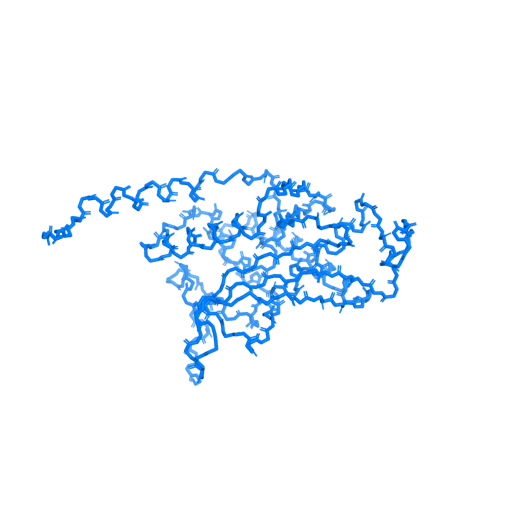0 1.00 80.94 228 CYS A CA 1
ATOM 1827 C C . CYS A 1 228 ? -20.481 3.796 8.636 1.00 80.94 228 CYS A C 1
ATOM 1829 O O . CYS A 1 228 ? -21.089 4.027 7.598 1.00 80.94 228 CYS A O 1
ATOM 1831 N N . PRO A 1 229 ? -20.533 4.691 9.632 1.00 75.56 229 PRO A N 1
ATOM 1832 C CA . PRO A 1 229 ? -21.316 5.919 9.512 1.00 75.56 229 PRO A CA 1
ATOM 1833 C C . PRO A 1 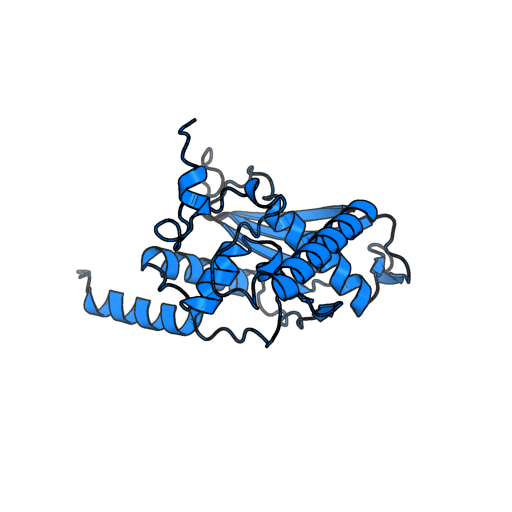229 ? -20.768 6.867 8.432 1.00 75.56 229 PRO A C 1
ATOM 1835 O O . PRO A 1 229 ? -21.514 7.705 7.929 1.00 75.56 229 PRO A O 1
ATOM 1838 N N . ALA A 1 230 ? -19.495 6.734 8.037 1.00 72.75 230 ALA A N 1
ATOM 1839 C CA . ALA A 1 230 ? -18.897 7.550 6.982 1.00 72.75 230 ALA A CA 1
ATOM 1840 C C . ALA A 1 230 ? -19.388 7.172 5.571 1.00 72.75 230 ALA A C 1
ATOM 1842 O O . ALA A 1 230 ? -19.517 8.056 4.726 1.00 72.75 230 ALA A O 1
ATOM 1843 N N . SER A 1 231 ? -19.737 5.902 5.316 1.00 67.88 231 SER A N 1
ATOM 1844 C CA . SER A 1 231 ? -20.218 5.464 3.992 1.00 67.88 231 SER A CA 1
ATOM 1845 C C . SER A 1 231 ? -21.572 6.087 3.638 1.00 67.88 231 SER A C 1
ATOM 1847 O O . SER A 1 231 ? -21.785 6.525 2.508 1.00 67.88 231 SER A O 1
ATOM 1849 N N . SER A 1 232 ? -22.463 6.228 4.624 1.00 62.25 232 SER A N 1
ATOM 1850 C CA . SER A 1 232 ? -23.795 6.820 4.428 1.00 62.25 232 SER A CA 1
ATOM 1851 C C . SER A 1 232 ? -23.769 8.311 4.058 1.00 62.25 232 SER A C 1
ATOM 1853 O O . SER A 1 232 ? -24.725 8.814 3.469 1.00 62.25 232 SER A O 1
ATOM 1855 N N . LYS A 1 233 ? -22.668 9.020 4.344 1.00 58.25 233 LYS A N 1
ATOM 1856 C CA . LYS A 1 233 ? -22.498 10.446 4.016 1.00 58.25 233 LYS A CA 1
ATOM 1857 C C . LYS A 1 233 ? -21.991 10.690 2.585 1.00 58.25 233 LYS A C 1
ATOM 1859 O O . LYS A 1 233 ? -22.068 11.820 2.111 1.00 58.25 233 LYS A O 1
ATOM 1864 N N . GLY A 1 234 ? -21.492 9.657 1.895 1.00 52.28 234 GLY A N 1
ATOM 1865 C CA . GLY A 1 234 ? -20.830 9.771 0.587 1.00 52.28 234 GLY A CA 1
ATOM 1866 C C . GLY A 1 234 ? -21.708 9.511 -0.644 1.00 52.28 234 GLY A C 1
ATOM 1867 O O . GLY A 1 234 ? -21.317 9.877 -1.748 1.00 52.28 234 GLY A O 1
ATOM 1868 N N . MET A 1 235 ? -22.910 8.938 -0.500 1.00 44.31 235 MET A N 1
ATOM 1869 C CA . MET A 1 235 ? -23.773 8.579 -1.643 1.00 44.31 235 MET A CA 1
ATOM 1870 C C . MET A 1 235 ? -24.679 9.720 -2.142 1.00 44.31 235 MET A C 1
ATOM 1872 O O . MET A 1 235 ? -25.810 9.494 -2.580 1.00 44.31 235 MET A O 1
ATOM 1876 N N . SER A 1 236 ? -24.178 10.957 -2.145 1.00 42.78 236 SER A N 1
ATOM 1877 C CA . SER A 1 236 ? -24.697 11.963 -3.074 1.00 42.78 236 SER A CA 1
ATOM 1878 C C . SER A 1 236 ? -24.259 11.532 -4.473 1.00 42.78 236 SER A C 1
ATOM 1880 O O . SER A 1 236 ? -23.133 11.804 -4.884 1.00 42.78 236 SER A O 1
ATOM 1882 N N . LYS A 1 237 ? -25.111 10.752 -5.152 1.00 41.22 237 LYS A N 1
ATOM 1883 C CA . LYS A 1 237 ? -24.903 10.300 -6.533 1.00 41.22 237 LYS A CA 1
ATOM 1884 C C . LYS A 1 237 ? -24.556 11.519 -7.398 1.00 41.22 237 LYS A C 1
ATOM 1886 O O . LYS A 1 237 ? -25.438 12.331 -7.673 1.00 41.22 237 LYS A O 1
ATOM 1891 N N . ARG A 1 238 ? -23.285 11.655 -7.775 1.00 40.41 238 ARG A N 1
ATOM 1892 C CA . ARG A 1 238 ? -22.869 12.486 -8.908 1.00 40.41 238 ARG A CA 1
ATOM 1893 C C . ARG A 1 238 ? -23.005 11.681 -10.189 1.00 40.41 238 ARG A C 1
ATOM 1895 O O . ARG A 1 238 ? -22.724 10.463 -10.134 1.00 40.41 238 ARG A O 1
#

Radius of gyration: 19.73 Å; chains: 1; bounding box: 53×54×51 Å